Protein AF-A0A3N1AU55-F1 (afdb_monomer_lite)

pLDDT: mean 78.9, std 16.08, range [39.88, 98.12]

Structure (mmCIF, N/CA/C/O backbone):
data_AF-A0A3N1AU55-F1
#
_entry.id   AF-A0A3N1AU55-F1
#
loop_
_atom_site.group_PDB
_atom_site.id
_atom_site.type_symbol
_atom_site.label_atom_id
_atom_site.label_alt_id
_atom_site.label_comp_id
_atom_site.label_asym_id
_atom_site.label_entity_id
_atom_site.label_seq_id
_atom_site.pdbx_PDB_ins_code
_atom_site.Cartn_x
_atom_site.Cartn_y
_atom_site.Cartn_z
_atom_site.occupancy
_atom_site.B_iso_or_equiv
_atom_site.auth_seq_id
_atom_site.auth_comp_id
_atom_site.auth_asym_id
_atom_site.auth_atom_id
_atom_site.pdbx_PDB_model_num
ATOM 1 N N . MET A 1 1 ? 4.065 12.663 9.021 1.00 81.75 1 MET A N 1
ATOM 2 C CA . MET A 1 1 ? 3.578 12.051 7.757 1.00 81.75 1 MET A CA 1
ATOM 3 C C . MET A 1 1 ? 2.453 11.091 8.089 1.00 81.75 1 MET A C 1
ATOM 5 O O . MET A 1 1 ? 2.624 10.333 9.044 1.00 81.75 1 MET A O 1
ATOM 9 N N . PRO A 1 2 ? 1.320 11.140 7.373 1.00 89.88 2 PRO A N 1
ATOM 10 C CA . PRO A 1 2 ? 0.191 10.286 7.688 1.00 89.88 2 PRO A CA 1
ATOM 11 C C . PRO A 1 2 ? 0.482 8.822 7.345 1.00 89.88 2 PRO A C 1
ATOM 13 O O . PRO A 1 2 ? 1.196 8.513 6.390 1.00 89.88 2 PRO A O 1
ATOM 16 N N . THR A 1 3 ? -0.073 7.919 8.145 1.00 92.50 3 THR A N 1
ATOM 17 C CA . THR A 1 3 ? -0.055 6.476 7.888 1.00 92.50 3 THR A CA 1
ATOM 18 C C . THR A 1 3 ? -1.425 6.059 7.383 1.00 92.50 3 THR A C 1
ATOM 20 O O . THR A 1 3 ? -2.431 6.342 8.028 1.00 92.50 3 THR A O 1
ATOM 23 N N . LEU A 1 4 ? -1.459 5.388 6.240 1.00 94.69 4 LEU A N 1
ATOM 24 C CA . LEU A 1 4 ? -2.654 4.788 5.669 1.00 94.69 4 LEU A CA 1
ATOM 25 C C . LEU A 1 4 ? -2.677 3.301 6.015 1.00 94.69 4 LEU A C 1
ATOM 27 O O . LEU A 1 4 ? -1.661 2.628 5.886 1.00 94.69 4 LEU A O 1
ATOM 31 N N . THR A 1 5 ? -3.821 2.783 6.446 1.00 96.19 5 THR A N 1
ATOM 32 C CA . THR A 1 5 ? -4.041 1.356 6.697 1.00 96.19 5 THR A CA 1
ATOM 33 C C . THR A 1 5 ? -5.272 0.882 5.943 1.00 96.19 5 THR A C 1
ATOM 35 O O . THR A 1 5 ? -6.331 1.500 6.042 1.00 96.19 5 THR A O 1
ATOM 38 N N . ILE A 1 6 ? -5.129 -0.218 5.209 1.00 96.81 6 ILE A N 1
ATOM 39 C CA . ILE A 1 6 ? -6.195 -0.848 4.431 1.00 96.81 6 ILE A CA 1
ATOM 40 C C . ILE A 1 6 ? -6.801 -1.978 5.242 1.00 96.81 6 ILE A C 1
ATOM 42 O O . ILE A 1 6 ? -6.084 -2.839 5.758 1.00 96.81 6 ILE A O 1
ATOM 46 N N . TYR A 1 7 ? -8.126 -1.992 5.286 1.00 97.00 7 TYR A N 1
ATOM 47 C CA . TYR A 1 7 ? -8.929 -3.038 5.878 1.00 97.00 7 TYR A CA 1
ATOM 48 C C . TYR A 1 7 ? -9.804 -3.682 4.813 1.00 97.00 7 TYR A C 1
ATOM 50 O O . TYR A 1 7 ? -10.596 -3.007 4.151 1.00 97.00 7 TYR A O 1
ATOM 58 N N . HIS A 1 8 ? -9.700 -4.999 4.689 1.00 96.19 8 HIS A N 1
ATOM 59 C CA . HIS A 1 8 ? -10.612 -5.761 3.857 1.00 96.19 8 HIS A CA 1
ATOM 60 C C . HIS A 1 8 ? -11.863 -6.151 4.624 1.00 96.19 8 HIS A C 1
ATOM 62 O O . HIS A 1 8 ? -11.783 -6.658 5.743 1.00 96.19 8 HIS A O 1
ATOM 68 N N . ASN A 1 9 ? -13.013 -5.960 3.981 1.00 96.19 9 ASN A N 1
ATOM 69 C CA . ASN A 1 9 ? -14.271 -6.503 4.465 1.00 96.19 9 ASN A CA 1
ATOM 70 C C . ASN A 1 9 ? -14.323 -8.011 4.216 1.00 96.19 9 ASN A C 1
ATOM 72 O O . ASN A 1 9 ? -14.149 -8.470 3.076 1.00 96.19 9 ASN A O 1
ATOM 76 N N . CYS A 1 10 ? -14.535 -8.771 5.288 1.00 93.44 10 CYS A N 1
ATOM 77 C CA . CYS A 1 10 ? -14.632 -10.226 5.247 1.00 93.44 10 CYS A CA 1
ATOM 78 C C . CYS A 1 10 ? -16.073 -10.724 5.101 1.00 93.44 10 CYS A C 1
ATOM 80 O O . CYS A 1 10 ? -16.264 -11.813 4.562 1.00 93.44 10 CYS A O 1
ATOM 82 N N . ASP A 1 11 ? -17.060 -9.926 5.507 1.00 89.81 11 ASP A N 1
ATOM 83 C CA . ASP A 1 11 ? -18.463 -10.347 5.565 1.00 89.81 11 ASP A CA 1
ATOM 84 C C . ASP A 1 11 ? -19.190 -10.141 4.238 1.00 89.81 11 ASP A C 1
ATOM 86 O O . ASP A 1 11 ? -19.976 -10.987 3.812 1.00 89.81 11 ASP A O 1
ATOM 90 N N . ALA A 1 12 ? -18.928 -9.021 3.560 1.00 83.31 12 ALA A N 1
ATOM 91 C CA . ALA A 1 12 ? -19.669 -8.643 2.363 1.00 83.31 12 ALA A CA 1
ATOM 92 C C . ALA A 1 12 ? -18.746 -8.016 1.312 1.00 83.31 12 ALA A C 1
ATOM 94 O O . ALA A 1 12 ? -18.544 -6.804 1.259 1.00 83.31 12 ALA A O 1
ATOM 95 N N . ARG A 1 13 ? -18.178 -8.864 0.447 1.00 81.69 13 ARG A N 1
ATOM 96 C CA . ARG A 1 13 ? -17.358 -8.405 -0.683 1.00 81.69 13 ARG A CA 1
ATOM 97 C C . ARG A 1 13 ? -18.232 -7.666 -1.696 1.00 81.69 13 ARG A C 1
ATOM 99 O O . ARG A 1 13 ? -19.290 -8.170 -2.065 1.00 81.69 13 ARG A O 1
ATOM 106 N N . PHE A 1 14 ? -17.754 -6.516 -2.172 1.00 86.19 14 PHE A N 1
ATOM 107 C CA . PHE A 1 14 ? -18.415 -5.685 -3.189 1.00 86.19 14 PHE A CA 1
ATOM 108 C C . PHE A 1 14 ? -19.750 -5.059 -2.759 1.00 86.19 14 PHE A C 1
ATOM 110 O O . PHE A 1 14 ? -20.475 -4.525 -3.597 1.00 86.19 14 PHE A O 1
ATOM 117 N N . MET A 1 15 ? -20.069 -5.093 -1.465 1.00 93.00 15 MET A N 1
ATOM 118 C CA . MET A 1 15 ? -21.247 -4.441 -0.896 1.00 93.00 15 MET A CA 1
ATOM 119 C C . MET A 1 15 ? -20.799 -3.298 0.014 1.00 93.00 15 MET A C 1
ATOM 121 O O . MET A 1 15 ? -19.761 -3.428 0.662 1.00 93.00 15 MET A O 1
ATOM 125 N N . PRO A 1 16 ? -21.555 -2.189 0.099 1.00 95.81 16 PRO A N 1
ATOM 126 C CA . PRO A 1 16 ? -21.225 -1.087 0.996 1.00 95.81 16 PRO A CA 1
ATOM 127 C C . PRO A 1 16 ? -20.954 -1.554 2.428 1.00 95.81 16 PRO A C 1
ATOM 129 O O . PRO A 1 16 ? -21.673 -2.400 2.967 1.00 95.81 16 PRO A O 1
ATOM 132 N N . TYR A 1 17 ? -19.935 -0.970 3.061 1.00 96.69 17 TYR A N 1
ATOM 133 C CA . TYR A 1 17 ? -19.617 -1.254 4.457 1.00 96.69 17 TYR A CA 1
ATOM 134 C C . TYR A 1 17 ? -20.782 -0.848 5.368 1.00 96.69 17 TYR A C 1
ATOM 136 O O . TYR A 1 17 ? -21.278 0.286 5.297 1.00 96.69 17 TYR A O 1
ATOM 144 N N . GLN A 1 18 ? -21.159 -1.749 6.273 1.00 96.19 18 GLN A N 1
ATOM 145 C CA . GLN A 1 18 ? -22.086 -1.479 7.366 1.00 96.19 18 GLN A CA 1
ATOM 146 C C . GLN A 1 18 ? -21.370 -1.676 8.697 1.00 96.19 18 GLN A C 1
ATOM 148 O O . GLN A 1 18 ? -20.463 -2.500 8.812 1.00 96.19 18 GLN A O 1
ATOM 153 N N . ASP A 1 19 ? -21.773 -0.896 9.696 1.00 94.19 19 ASP A N 1
ATOM 154 C CA . ASP A 1 19 ? -21.196 -1.025 11.027 1.00 94.19 19 ASP A CA 1
ATOM 155 C C . ASP A 1 19 ? -21.450 -2.423 11.603 1.00 94.19 19 ASP A C 1
ATOM 157 O O . ASP A 1 19 ? -22.519 -3.004 11.405 1.00 94.19 19 ASP A O 1
ATOM 161 N N . GLY A 1 20 ? -20.441 -2.971 12.276 1.00 92.44 20 GLY A N 1
ATOM 162 C CA . GLY A 1 20 ? -20.427 -4.358 12.739 1.00 92.44 20 GLY A CA 1
ATOM 163 C C . GLY A 1 20 ? -19.877 -5.377 11.734 1.00 92.44 20 GLY A C 1
ATOM 164 O O . GLY A 1 20 ? -19.627 -6.507 12.148 1.00 92.44 20 GLY A O 1
ATOM 165 N N . HIS A 1 21 ? -19.633 -5.009 10.466 1.00 95.38 21 HIS A N 1
ATOM 166 C CA . HIS A 1 21 ? -18.914 -5.896 9.543 1.00 95.38 21 HIS A CA 1
ATOM 167 C C . HIS A 1 21 ? -17.486 -6.162 10.042 1.00 95.38 21 HIS A C 1
ATOM 169 O O . HIS A 1 21 ? -16.782 -5.252 10.489 1.00 95.38 21 HIS A O 1
ATOM 175 N N . GLN A 1 22 ? -17.033 -7.405 9.905 1.00 94.06 22 GLN A N 1
ATOM 176 C CA . GLN A 1 22 ? -15.683 -7.817 10.243 1.00 94.06 22 GLN A CA 1
ATOM 177 C C . GLN A 1 22 ? -14.681 -7.261 9.227 1.00 94.06 22 GLN A C 1
ATOM 179 O O . GLN A 1 22 ? -14.714 -7.568 8.029 1.00 94.06 22 GLN A O 1
ATOM 184 N N . LEU A 1 23 ? -13.759 -6.449 9.740 1.00 95.38 23 LEU A N 1
ATOM 185 C CA . LEU A 1 23 ? -12.667 -5.854 8.984 1.00 95.38 23 LEU A CA 1
ATOM 186 C C . LEU A 1 23 ? -11.332 -6.479 9.387 1.00 95.38 23 LEU A C 1
ATOM 188 O O . LEU A 1 23 ? -11.024 -6.569 10.576 1.00 95.38 23 LEU A O 1
ATOM 192 N N . VAL A 1 24 ? -10.507 -6.842 8.405 1.00 93.94 24 VAL A N 1
ATOM 193 C CA . VAL A 1 24 ? -9.136 -7.324 8.633 1.00 93.94 24 VAL A CA 1
ATOM 194 C C . VAL A 1 24 ? -8.139 -6.325 8.068 1.00 93.94 24 VAL A C 1
ATOM 196 O O . VAL A 1 24 ? -8.176 -6.028 6.876 1.00 93.94 24 VAL A O 1
ATOM 199 N N . ALA A 1 25 ? -7.244 -5.816 8.912 1.00 95.00 25 ALA A N 1
ATOM 200 C CA . ALA A 1 25 ? -6.157 -4.944 8.487 1.00 95.00 25 ALA A CA 1
ATOM 201 C C . ALA A 1 25 ? -5.139 -5.751 7.666 1.00 95.00 25 ALA A C 1
ATOM 203 O O . ALA A 1 25 ? -4.579 -6.725 8.169 1.00 95.00 25 ALA A O 1
ATOM 204 N N . VAL A 1 26 ? -4.884 -5.350 6.419 1.00 92.88 26 VAL A N 1
ATOM 205 C CA . VAL A 1 26 ? -4.038 -6.125 5.491 1.00 92.88 26 VAL A CA 1
ATOM 206 C C . VAL A 1 26 ? -2.718 -5.453 5.141 1.00 92.88 26 VAL A C 1
ATOM 208 O O . VAL A 1 26 ? -1.718 -6.136 4.943 1.00 92.88 26 VAL A O 1
ATOM 211 N N . MET A 1 27 ? -2.671 -4.122 5.116 1.00 91.06 27 MET A N 1
ATOM 212 C CA . MET A 1 27 ? -1.445 -3.381 4.828 1.00 91.06 27 MET A CA 1
ATOM 213 C C . MET A 1 27 ? -1.495 -2.005 5.478 1.00 91.06 27 MET A C 1
ATOM 215 O O . MET A 1 27 ? -2.541 -1.358 5.482 1.00 91.06 27 MET A O 1
ATOM 219 N N . SER A 1 28 ? -0.352 -1.546 5.985 1.00 92.31 28 SER A N 1
ATOM 220 C CA . SER A 1 28 ? -0.145 -0.146 6.355 1.00 92.31 28 SER A CA 1
ATOM 221 C C . SER A 1 28 ? 0.989 0.459 5.532 1.00 92.31 28 SER A C 1
ATOM 223 O O . SER A 1 28 ? 1.969 -0.214 5.221 1.00 92.31 28 SER A O 1
ATOM 225 N N . HIS A 1 29 ? 0.886 1.733 5.182 1.00 89.69 29 HIS A N 1
ATOM 226 C CA . HIS A 1 29 ? 1.904 2.430 4.410 1.00 89.69 29 HIS A CA 1
ATOM 227 C C . HIS A 1 29 ? 2.020 3.881 4.876 1.00 89.69 29 HIS A C 1
ATOM 229 O O . HIS A 1 29 ? 1.016 4.540 5.155 1.00 89.69 29 HIS A O 1
ATOM 235 N N . ARG A 1 30 ? 3.250 4.391 4.986 1.00 90.19 30 ARG A N 1
ATOM 236 C CA . ARG A 1 30 ? 3.478 5.812 5.271 1.00 90.19 30 ARG A CA 1
ATOM 237 C C . ARG A 1 30 ? 3.400 6.583 3.969 1.00 90.19 30 ARG A C 1
ATOM 239 O O . ARG A 1 30 ? 4.190 6.339 3.070 1.00 90.19 30 ARG A O 1
ATOM 246 N N . LEU A 1 31 ? 2.472 7.526 3.889 1.00 88.19 31 LEU A N 1
ATOM 247 C CA . LEU A 1 31 ? 2.305 8.325 2.684 1.00 88.19 31 LEU A CA 1
ATOM 248 C C . LEU A 1 31 ? 3.393 9.390 2.598 1.00 88.19 31 LEU A C 1
ATOM 250 O O . LEU A 1 31 ? 3.701 10.053 3.595 1.00 88.19 31 LEU A O 1
ATOM 254 N N . ALA A 1 32 ? 3.923 9.590 1.390 1.00 83.94 32 ALA A N 1
ATOM 255 C CA . ALA A 1 32 ? 4.777 10.725 1.078 1.00 83.94 32 ALA A CA 1
ATOM 256 C C . ALA A 1 32 ? 4.031 12.047 1.332 1.00 83.94 32 ALA A C 1
ATOM 258 O O . ALA A 1 32 ? 2.809 12.138 1.193 1.00 83.94 32 ALA A O 1
ATOM 259 N N . ALA A 1 33 ? 4.766 13.105 1.687 1.00 77.50 33 ALA A N 1
ATOM 260 C CA . ALA A 1 33 ? 4.165 14.411 1.972 1.00 77.50 33 ALA A CA 1
ATOM 261 C C . ALA A 1 33 ? 3.411 14.994 0.758 1.00 77.50 33 ALA A C 1
ATOM 263 O O . ALA A 1 33 ? 2.459 15.748 0.932 1.00 77.50 33 ALA A O 1
ATOM 264 N N . SER A 1 34 ? 3.811 14.624 -0.462 1.00 75.62 34 SER A N 1
ATOM 265 C CA . SER A 1 34 ? 3.172 15.026 -1.722 1.00 75.62 34 SER A CA 1
ATOM 266 C C . SER A 1 34 ? 1.797 14.401 -1.945 1.00 75.62 34 SER A C 1
ATOM 268 O O . SER A 1 34 ? 0.941 15.045 -2.549 1.00 75.62 34 SER A O 1
ATOM 270 N N . VAL A 1 35 ? 1.575 13.193 -1.423 1.00 71.50 35 VAL A N 1
ATOM 271 C CA . VAL A 1 35 ? 0.342 12.412 -1.613 1.00 71.50 35 VAL A CA 1
ATOM 272 C C . VAL A 1 35 ? -0.796 12.914 -0.708 1.00 71.50 35 VAL A C 1
ATOM 274 O O . VAL A 1 35 ? -1.969 12.676 -0.978 1.00 71.50 35 VAL A O 1
ATOM 277 N N . SER A 1 36 ? -0.483 13.671 0.349 1.00 63.97 36 SER A N 1
ATOM 278 C CA . SER A 1 36 ? -1.450 14.085 1.372 1.00 63.97 36 SER A CA 1
ATOM 279 C C . SER A 1 36 ? -1.812 15.571 1.280 1.00 63.97 36 SER A C 1
ATOM 281 O O . SER A 1 36 ? -1.215 16.399 1.969 1.00 63.97 36 SER A O 1
ATOM 283 N N . ARG A 1 37 ? -2.846 15.913 0.499 1.00 71.50 37 ARG A N 1
ATOM 284 C CA . ARG A 1 37 ? -3.555 17.204 0.651 1.00 71.50 37 ARG A CA 1
ATOM 285 C C . ARG A 1 37 ? -4.814 17.098 1.519 1.00 71.50 37 ARG A C 1
ATOM 287 O O . ARG A 1 37 ? -5.143 18.069 2.190 1.00 71.50 37 ARG A O 1
ATOM 294 N N . ASP A 1 38 ? -5.450 15.927 1.568 1.00 89.12 38 ASP A N 1
ATOM 295 C CA . ASP A 1 38 ? -6.538 15.571 2.486 1.00 89.12 38 ASP A CA 1
ATOM 296 C C . ASP A 1 38 ? -6.715 14.035 2.559 1.00 89.12 38 ASP A C 1
ATOM 298 O O . ASP A 1 38 ? -6.020 13.277 1.875 1.00 89.12 38 ASP A O 1
ATOM 302 N N . ALA A 1 39 ? -7.633 13.564 3.411 1.00 93.12 39 ALA A N 1
ATOM 303 C CA . ALA A 1 39 ? -7.885 12.136 3.604 1.00 93.12 39 ALA A CA 1
ATOM 304 C C . ALA A 1 39 ? -8.489 11.441 2.368 1.00 93.12 39 ALA A C 1
ATOM 306 O O . ALA A 1 39 ? -8.277 10.245 2.174 1.00 93.12 39 ALA A O 1
ATOM 307 N N . GLN A 1 4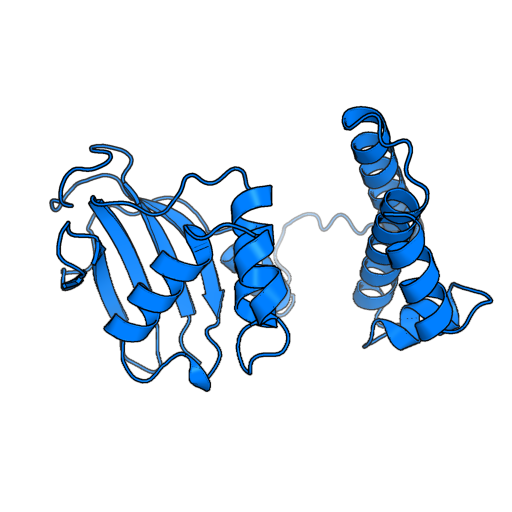0 ? -9.234 12.165 1.532 1.00 93.62 40 GLN A N 1
ATOM 308 C CA . GLN A 1 40 ? -9.880 11.581 0.362 1.00 93.62 40 GLN A CA 1
ATOM 309 C C . GLN A 1 40 ? -8.861 11.324 -0.749 1.00 93.62 40 GLN A C 1
ATOM 311 O O . GLN A 1 40 ? -8.825 10.220 -1.282 1.00 93.62 40 GLN A O 1
ATOM 316 N N . GLY A 1 41 ? -7.950 12.269 -0.998 1.00 93.62 41 GLY A N 1
ATOM 317 C CA . GLY A 1 41 ? -6.847 12.082 -1.943 1.00 93.62 41 GLY A CA 1
ATOM 318 C C . GLY A 1 41 ? -5.914 10.932 -1.551 1.00 93.62 41 GLY A C 1
ATOM 319 O O . GLY A 1 41 ? -5.473 10.172 -2.410 1.00 93.62 41 GLY A O 1
ATOM 320 N N . ALA A 1 42 ? -5.669 10.739 -0.252 1.00 94.31 42 ALA A N 1
ATOM 321 C CA . ALA A 1 42 ? -4.920 9.586 0.250 1.00 94.31 42 ALA A CA 1
ATOM 322 C C . ALA A 1 42 ? -5.638 8.248 -0.018 1.00 94.31 42 ALA A C 1
ATOM 324 O O . ALA A 1 42 ? -4.996 7.257 -0.371 1.00 94.31 42 ALA A O 1
ATOM 325 N N . ALA A 1 43 ? -6.963 8.214 0.135 1.00 96.06 43 ALA A N 1
ATOM 326 C CA . ALA A 1 43 ? -7.762 7.031 -0.160 1.00 96.06 43 ALA A CA 1
ATOM 327 C C . ALA A 1 43 ? -7.829 6.750 -1.673 1.00 96.06 43 ALA A C 1
ATOM 329 O O . ALA A 1 43 ? -7.645 5.605 -2.086 1.00 96.06 43 ALA A O 1
ATOM 330 N N . ASP A 1 44 ? -7.991 7.786 -2.502 1.00 95.69 44 ASP A N 1
ATOM 331 C CA . ASP A 1 44 ? -7.949 7.683 -3.966 1.00 95.69 44 ASP A CA 1
ATOM 332 C C . ASP A 1 44 ? -6.599 7.153 -4.454 1.00 95.69 44 ASP A C 1
ATOM 334 O O . ASP A 1 44 ? -6.566 6.222 -5.264 1.00 95.69 44 ASP A O 1
ATOM 338 N N . TRP A 1 45 ? -5.495 7.679 -3.908 1.00 95.06 45 TRP A N 1
ATOM 339 C CA . TRP A 1 45 ? -4.148 7.180 -4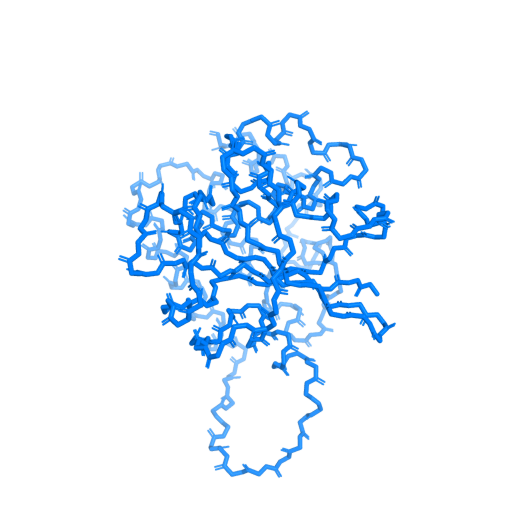.179 1.00 95.06 45 TRP A CA 1
ATOM 340 C C . TRP A 1 45 ? -4.032 5.685 -3.877 1.00 95.06 45 TRP A C 1
ATOM 342 O O . TRP A 1 45 ? -3.541 4.935 -4.720 1.00 95.06 45 TRP A O 1
ATOM 352 N N . ALA A 1 46 ? -4.516 5.235 -2.714 1.00 96.12 46 ALA A N 1
ATOM 353 C CA . ALA A 1 46 ? -4.467 3.824 -2.345 1.00 96.12 46 ALA A CA 1
ATOM 354 C C . ALA A 1 46 ? -5.300 2.969 -3.309 1.00 96.12 46 ALA A C 1
ATOM 356 O O . ALA A 1 46 ? -4.804 1.972 -3.825 1.00 96.12 46 ALA A O 1
ATOM 357 N N . PHE A 1 47 ? -6.537 3.372 -3.609 1.00 96.69 47 PHE A N 1
ATOM 358 C CA . PHE A 1 47 ? -7.383 2.631 -4.547 1.00 96.69 47 PHE A CA 1
ATOM 359 C C . PHE A 1 47 ? -6.738 2.503 -5.923 1.00 96.69 47 PHE A C 1
ATOM 361 O O . PHE A 1 47 ? -6.759 1.419 -6.491 1.00 96.69 47 PHE A O 1
ATOM 368 N N . HIS A 1 48 ? -6.131 3.572 -6.444 1.00 95.62 48 HIS A N 1
ATOM 369 C CA . HIS A 1 48 ? -5.454 3.519 -7.740 1.00 95.62 48 HIS A CA 1
ATOM 370 C C . HIS A 1 48 ? -4.227 2.611 -7.667 1.00 95.62 48 HIS A C 1
ATOM 372 O O . HIS A 1 48 ? -4.132 1.661 -8.435 1.00 95.62 48 HIS A O 1
ATOM 378 N N . THR A 1 49 ? -3.345 2.845 -6.694 1.00 95.94 49 THR A N 1
ATOM 379 C CA . THR A 1 49 ? -2.083 2.110 -6.521 1.00 95.94 49 THR A CA 1
ATOM 380 C C . THR A 1 49 ? -2.298 0.604 -6.372 1.00 95.94 49 THR A C 1
ATOM 382 O O . THR A 1 49 ? -1.586 -0.184 -6.982 1.00 95.94 49 THR A O 1
ATOM 385 N N . PHE A 1 50 ? -3.293 0.180 -5.591 1.00 96.38 50 PHE A N 1
ATOM 386 C CA . PHE A 1 50 ? -3.509 -1.243 -5.311 1.00 96.38 50 PHE A CA 1
ATOM 387 C C . PHE A 1 50 ? -4.419 -1.951 -6.324 1.00 96.38 50 PHE A C 1
ATOM 389 O O . PHE A 1 50 ? -4.547 -3.176 -6.263 1.00 96.38 50 PHE A O 1
ATOM 396 N N . ASN A 1 51 ? -5.013 -1.221 -7.275 1.00 96.38 51 ASN A N 1
ATOM 397 C CA . ASN A 1 51 ? -5.901 -1.797 -8.291 1.00 96.38 51 ASN A CA 1
ATOM 398 C C . ASN A 1 51 ? -5.371 -1.711 -9.724 1.00 96.38 51 ASN A C 1
ATOM 400 O O . ASN A 1 51 ? -5.853 -2.471 -10.560 1.00 96.38 51 ASN A O 1
ATOM 404 N N . ILE A 1 52 ? -4.436 -0.809 -10.014 1.00 95.81 52 ILE A N 1
ATOM 405 C CA . ILE A 1 52 ? -3.824 -0.673 -11.338 1.00 95.81 52 ILE A CA 1
ATOM 406 C C . ILE A 1 52 ? -2.826 -1.815 -11.615 1.00 95.81 52 ILE A C 1
ATOM 408 O O . ILE A 1 52 ? -2.291 -2.427 -10.684 1.00 95.81 52 ILE A O 1
ATOM 412 N N . ASP A 1 53 ? -2.581 -2.099 -12.894 1.00 94.06 53 ASP A N 1
ATOM 413 C CA . ASP A 1 53 ? -1.562 -3.060 -13.326 1.00 94.06 53 ASP A CA 1
ATOM 414 C C . ASP A 1 53 ? -0.148 -2.555 -13.001 1.00 94.06 53 ASP A C 1
ATOM 416 O O . ASP A 1 53 ? 0.135 -1.357 -13.112 1.00 94.06 53 ASP A O 1
ATOM 420 N N . LEU A 1 54 ? 0.753 -3.475 -12.637 1.00 90.19 54 LEU A N 1
ATOM 421 C CA . LEU A 1 54 ? 2.133 -3.127 -12.282 1.00 90.19 54 LEU A CA 1
ATOM 422 C C . LEU A 1 54 ? 2.880 -2.476 -13.452 1.00 90.19 54 LEU A C 1
ATOM 424 O O . LEU A 1 54 ? 3.553 -1.481 -13.217 1.00 90.19 54 LEU A O 1
ATOM 428 N N . ASP A 1 55 ? 2.671 -2.927 -14.691 1.00 92.19 55 ASP A N 1
ATOM 429 C CA . ASP A 1 55 ? 3.292 -2.342 -15.893 1.00 92.19 55 ASP A CA 1
ATOM 430 C C . ASP A 1 55 ? 2.951 -0.848 -16.058 1.00 92.19 55 ASP A C 1
ATOM 432 O O . ASP A 1 55 ? 3.775 -0.032 -16.472 1.00 92.19 55 ASP A O 1
ATOM 436 N N . GLN A 1 56 ? 1.722 -0.455 -15.701 1.00 91.81 56 GLN A N 1
ATOM 437 C CA . GLN A 1 56 ? 1.296 0.946 -15.777 1.00 91.81 56 GLN A CA 1
ATOM 438 C C . GLN A 1 56 ? 1.925 1.795 -14.662 1.00 91.81 56 GLN A C 1
ATOM 440 O O . GLN A 1 56 ? 2.249 2.968 -14.881 1.00 91.81 56 GLN A O 1
ATOM 445 N N . LEU A 1 57 ? 2.112 1.217 -13.469 1.00 91.12 57 LEU A N 1
ATOM 446 C CA . LEU A 1 57 ? 2.856 1.871 -12.388 1.00 91.12 57 LEU A CA 1
ATOM 447 C C . LEU A 1 57 ? 4.341 1.970 -12.713 1.00 91.12 57 LEU A C 1
ATOM 449 O O . LEU A 1 57 ? 4.940 3.005 -12.430 1.00 91.12 57 LEU A O 1
ATOM 453 N N . GLU A 1 58 ? 4.911 0.938 -13.332 1.00 90.12 58 GLU A N 1
ATOM 454 C CA . GLU A 1 58 ? 6.306 0.897 -13.752 1.00 90.12 58 GLU A CA 1
ATOM 455 C C . GLU A 1 58 ? 6.621 2.041 -14.717 1.00 90.12 58 GLU A C 1
ATOM 457 O O . GLU A 1 58 ? 7.536 2.827 -14.473 1.00 90.12 58 GLU A O 1
ATOM 462 N N . ALA A 1 59 ? 5.772 2.232 -15.731 1.00 91.94 59 ALA A N 1
ATOM 463 C CA . ALA A 1 59 ? 5.877 3.352 -16.666 1.00 91.94 59 ALA A CA 1
ATOM 464 C C . ALA A 1 59 ? 5.785 4.738 -15.991 1.00 91.94 59 ALA A C 1
ATOM 466 O O . ALA A 1 59 ? 6.150 5.749 -16.590 1.00 91.94 59 ALA A O 1
ATOM 467 N N . SER A 1 60 ? 5.289 4.798 -14.752 1.00 90.50 60 SER A N 1
ATOM 468 C CA . SER A 1 60 ? 5.120 6.028 -13.974 1.00 90.50 60 SER A CA 1
ATOM 469 C C . SER A 1 60 ? 6.139 6.176 -12.835 1.00 90.50 60 SER A C 1
ATOM 471 O O . SER A 1 60 ? 6.016 7.128 -12.056 1.00 90.50 60 SER A O 1
ATOM 473 N N . ARG A 1 61 ? 7.137 5.284 -12.714 1.00 91.38 61 ARG A N 1
ATOM 474 C CA . ARG A 1 61 ? 8.104 5.260 -11.594 1.00 91.38 61 ARG A CA 1
ATOM 475 C C . ARG A 1 61 ? 8.888 6.555 -11.432 1.00 91.38 61 ARG A C 1
ATOM 477 O O . ARG A 1 61 ? 9.021 7.033 -10.308 1.00 91.38 61 ARG A O 1
ATOM 484 N N . ASP A 1 62 ? 9.277 7.178 -12.542 1.00 90.88 62 ASP A N 1
ATOM 485 C CA . ASP A 1 62 ? 10.048 8.431 -12.560 1.00 90.88 62 ASP A CA 1
ATOM 486 C C . ASP A 1 62 ? 9.257 9.659 -12.080 1.00 90.88 62 ASP A C 1
ATOM 488 O O . ASP A 1 62 ? 9.797 10.761 -11.932 1.00 90.88 62 ASP A O 1
ATOM 492 N N . THR A 1 63 ? 7.951 9.513 -11.843 1.00 88.88 63 THR A N 1
ATOM 493 C CA . THR A 1 63 ? 7.159 10.583 -11.240 1.00 88.88 63 THR A CA 1
ATOM 494 C C . THR A 1 63 ? 7.499 10.741 -9.758 1.00 88.88 63 THR A C 1
ATOM 496 O O . THR A 1 63 ? 7.961 9.820 -9.092 1.00 88.88 63 THR A O 1
ATOM 499 N N . ARG A 1 64 ? 7.216 11.925 -9.202 1.00 85.62 64 ARG A N 1
ATOM 500 C CA . ARG A 1 64 ? 7.563 12.290 -7.816 1.00 85.62 64 ARG A CA 1
ATOM 501 C C . ARG A 1 64 ? 7.164 11.249 -6.757 1.00 85.62 64 ARG A C 1
ATOM 503 O O . ARG A 1 64 ? 7.874 11.118 -5.766 1.00 85.62 64 ARG A O 1
ATOM 510 N N . ASP A 1 65 ? 6.037 10.566 -6.950 1.00 85.19 65 ASP A N 1
ATOM 511 C CA . ASP A 1 65 ? 5.502 9.556 -6.025 1.00 85.19 65 ASP A CA 1
ATOM 512 C C . ASP A 1 65 ? 5.407 8.156 -6.671 1.00 85.19 65 ASP A C 1
ATOM 514 O O . ASP A 1 65 ? 4.896 7.222 -6.050 1.00 85.19 65 ASP A O 1
ATOM 518 N N . GLY A 1 66 ? 5.892 8.012 -7.910 1.00 89.06 66 GLY A N 1
ATOM 519 C CA . GLY A 1 66 ? 5.741 6.817 -8.739 1.00 89.06 66 GLY A CA 1
ATOM 520 C C . GLY A 1 66 ? 6.444 5.606 -8.154 1.00 89.06 66 GLY A C 1
ATOM 521 O O . GLY A 1 66 ? 5.813 4.576 -7.940 1.00 89.06 66 GLY A O 1
ATOM 522 N N . GLU A 1 67 ? 7.719 5.762 -7.800 1.00 88.38 67 GLU A N 1
ATOM 523 C CA . GLU A 1 67 ? 8.508 4.702 -7.162 1.00 88.38 67 GLU A CA 1
ATOM 524 C C . GLU A 1 67 ? 7.856 4.199 -5.865 1.00 88.38 67 GLU A C 1
ATOM 526 O O . GLU A 1 67 ? 7.752 2.998 -5.622 1.00 88.38 67 GLU A O 1
ATOM 531 N N . THR A 1 68 ? 7.345 5.115 -5.035 1.00 88.56 68 THR A N 1
ATOM 532 C CA . THR A 1 68 ? 6.684 4.746 -3.773 1.00 88.56 68 THR A CA 1
ATOM 533 C C . THR A 1 68 ? 5.391 3.969 -4.024 1.00 88.56 68 THR A C 1
ATOM 535 O O . THR A 1 68 ? 5.133 2.974 -3.345 1.00 88.56 68 THR A O 1
ATOM 538 N N . ALA A 1 69 ? 4.587 4.394 -5.005 1.00 92.06 69 ALA A N 1
ATOM 539 C CA . ALA A 1 69 ? 3.372 3.687 -5.398 1.00 92.06 69 ALA A CA 1
ATOM 540 C C . ALA A 1 69 ? 3.686 2.297 -5.972 1.00 92.06 69 ALA A C 1
ATOM 542 O O . ALA A 1 69 ? 3.070 1.317 -5.557 1.00 92.06 69 ALA A O 1
ATOM 543 N N . PHE A 1 70 ? 4.684 2.199 -6.853 1.00 91.19 70 PHE A N 1
ATOM 544 C CA . PHE A 1 70 ? 5.123 0.940 -7.449 1.00 91.19 70 PHE A CA 1
ATOM 545 C C . PHE A 1 70 ? 5.557 -0.068 -6.378 1.00 91.19 70 PHE A C 1
ATOM 547 O O . PHE A 1 70 ? 4.997 -1.159 -6.297 1.00 91.19 70 PHE A O 1
ATOM 554 N N . LEU A 1 71 ? 6.463 0.320 -5.475 1.00 89.56 71 LEU A N 1
ATOM 555 C CA . LEU A 1 71 ? 6.926 -0.560 -4.398 1.00 89.56 71 LEU A CA 1
ATOM 556 C C . LEU A 1 71 ? 5.789 -0.971 -3.451 1.00 89.56 71 LEU A C 1
ATOM 558 O O . LEU A 1 71 ? 5.712 -2.133 -3.044 1.00 89.56 71 LEU A O 1
ATOM 562 N N . ALA A 1 72 ? 4.881 -0.048 -3.117 1.00 90.06 72 ALA A N 1
ATOM 563 C CA . ALA A 1 72 ? 3.714 -0.372 -2.302 1.00 90.06 72 ALA A CA 1
ATOM 564 C C . ALA A 1 72 ? 2.819 -1.414 -2.994 1.00 90.06 72 ALA A C 1
ATOM 566 O O . ALA A 1 72 ? 2.416 -2.388 -2.354 1.00 90.06 72 ALA A O 1
ATOM 567 N N . ALA A 1 73 ? 2.541 -1.242 -4.289 1.00 92.69 73 ALA A N 1
ATOM 568 C CA . ALA A 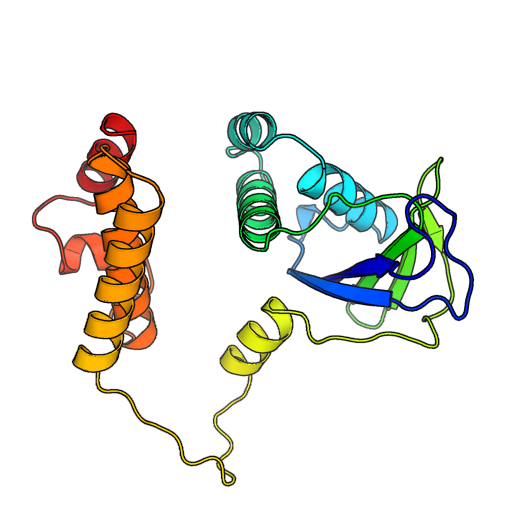1 73 ? 1.755 -2.185 -5.078 1.00 92.69 73 ALA A CA 1
ATOM 569 C C . ALA A 1 73 ? 2.439 -3.557 -5.182 1.00 92.69 73 ALA A C 1
ATOM 571 O O . ALA A 1 73 ? 1.780 -4.573 -4.961 1.00 92.69 73 ALA A O 1
ATOM 572 N N . CYS A 1 74 ? 3.754 -3.600 -5.420 1.00 88.44 74 CYS A N 1
ATOM 573 C CA . CYS A 1 74 ? 4.532 -4.841 -5.442 1.00 88.44 74 CYS A CA 1
ATOM 574 C C . CYS A 1 74 ? 4.390 -5.616 -4.130 1.00 88.44 74 CYS A C 1
ATOM 576 O O . CYS A 1 74 ? 4.013 -6.786 -4.153 1.00 88.44 74 CYS A O 1
ATOM 578 N N . VAL A 1 75 ? 4.593 -4.963 -2.978 1.00 87.62 75 VAL A N 1
ATOM 579 C CA . VAL A 1 75 ? 4.406 -5.608 -1.666 1.00 87.62 75 VAL A CA 1
ATOM 580 C C . VAL A 1 75 ? 2.971 -6.106 -1.503 1.00 87.62 75 VAL A C 1
ATOM 582 O O . VAL A 1 75 ? 2.758 -7.244 -1.097 1.00 87.62 75 VAL A O 1
ATOM 585 N N . TYR A 1 76 ? 1.977 -5.293 -1.860 1.00 89.38 76 TYR A N 1
ATOM 586 C CA . TYR A 1 76 ? 0.570 -5.680 -1.764 1.00 89.38 76 TYR A CA 1
ATOM 587 C C . TYR A 1 76 ? 0.247 -6.944 -2.581 1.00 89.38 76 TYR A C 1
ATOM 589 O O . TYR A 1 76 ? -0.471 -7.826 -2.103 1.00 89.38 76 TYR A O 1
ATOM 597 N N . ARG A 1 77 ? 0.813 -7.068 -3.791 1.00 89.06 77 ARG A N 1
ATOM 598 C CA . ARG A 1 77 ? 0.644 -8.241 -4.664 1.00 89.06 77 ARG A CA 1
ATOM 599 C C . ARG A 1 77 ? 1.439 -9.455 -4.206 1.00 89.06 77 ARG A C 1
ATOM 601 O O . ARG A 1 77 ? 0.888 -10.551 -4.228 1.00 89.06 77 ARG A O 1
ATOM 608 N N . LEU A 1 78 ? 2.668 -9.268 -3.728 1.00 85.00 78 LEU A N 1
ATOM 609 C CA . LEU A 1 78 ? 3.476 -10.342 -3.140 1.00 85.00 78 LEU A CA 1
ATOM 610 C C . LEU A 1 78 ? 2.784 -10.981 -1.931 1.00 85.00 78 LEU A C 1
ATOM 612 O O . LEU A 1 78 ? 2.871 -12.188 -1.732 1.00 85.00 78 LEU A O 1
ATOM 616 N N . LEU A 1 79 ? 2.028 -10.195 -1.161 1.00 83.81 79 LEU A N 1
ATOM 617 C CA . LEU A 1 79 ? 1.208 -10.696 -0.056 1.00 83.81 79 LEU A CA 1
ATOM 618 C C . LEU A 1 79 ? -0.063 -11.441 -0.508 1.00 83.81 79 LEU A C 1
ATOM 620 O O . LEU A 1 79 ? -0.854 -11.863 0.336 1.00 83.81 79 LEU A O 1
ATOM 624 N N . GLY A 1 80 ? -0.295 -11.591 -1.817 1.00 84.81 80 GLY A N 1
ATOM 625 C CA . GLY A 1 80 ? -1.475 -12.259 -2.366 1.00 84.81 80 GLY A CA 1
ATOM 626 C C . GLY A 1 80 ? -2.787 -11.549 -2.023 1.00 84.81 80 GLY A C 1
ATOM 627 O O . GLY A 1 80 ? -3.847 -12.180 -2.004 1.00 84.81 80 GLY A O 1
ATOM 628 N N . LEU A 1 81 ? -2.733 -10.249 -1.707 1.00 90.31 81 LEU A N 1
ATOM 629 C CA . LEU A 1 81 ? -3.912 -9.485 -1.320 1.00 90.31 81 LEU A CA 1
ATOM 630 C C . LEU A 1 81 ? -4.803 -9.236 -2.540 1.00 90.31 81 LEU A C 1
ATOM 632 O O . LEU A 1 81 ? -4.344 -8.972 -3.657 1.00 90.31 81 LEU A O 1
ATOM 636 N N . ARG A 1 82 ? -6.117 -9.328 -2.321 1.00 93.94 82 ARG A N 1
ATOM 637 C CA . ARG A 1 82 ? -7.103 -9.010 -3.358 1.00 93.94 82 ARG A CA 1
ATOM 638 C C . ARG A 1 82 ? -7.143 -7.506 -3.602 1.00 93.94 82 ARG A C 1
ATOM 640 O O . ARG A 1 82 ? -6.860 -6.737 -2.698 1.00 93.94 82 ARG A O 1
ATOM 647 N N . SER A 1 83 ? -7.589 -7.094 -4.787 1.00 95.12 83 SER A N 1
ATOM 648 C CA . SER A 1 83 ? -7.801 -5.675 -5.088 1.00 95.12 83 SER A CA 1
ATOM 649 C C . SER A 1 83 ? -8.740 -5.010 -4.071 1.00 95.12 83 SER A C 1
ATOM 651 O O . SER A 1 83 ? -9.661 -5.641 -3.527 1.00 95.12 83 SER A O 1
ATOM 653 N N . LEU A 1 84 ? -8.509 -3.720 -3.848 1.00 95.75 84 LEU A N 1
ATOM 654 C CA . LEU A 1 84 ? -9.337 -2.879 -3.000 1.00 95.75 84 LEU A CA 1
ATOM 655 C C . LEU A 1 84 ? -10.680 -2.626 -3.695 1.00 95.75 84 LEU A C 1
ATOM 657 O O . LEU A 1 84 ? -10.741 -2.362 -4.894 1.00 95.75 84 LEU A O 1
ATOM 661 N N . SER A 1 85 ? -11.782 -2.762 -2.969 1.00 96.50 85 SER A N 1
ATOM 662 C CA . SER A 1 85 ? -13.117 -2.804 -3.571 1.00 96.50 85 SER A CA 1
ATOM 663 C C . SER A 1 85 ? -14.185 -2.192 -2.672 1.00 96.50 85 SER A C 1
ATOM 665 O O . SER A 1 85 ? -13.939 -1.904 -1.501 1.00 96.50 85 SER A O 1
ATOM 667 N N . VAL A 1 86 ? -15.393 -2.023 -3.218 1.00 96.88 86 VAL A N 1
ATOM 668 C CA . VAL A 1 86 ? -16.561 -1.562 -2.456 1.00 96.88 86 VAL A CA 1
ATOM 669 C C . VAL A 1 86 ? -16.747 -2.419 -1.201 1.00 96.88 86 VAL A C 1
ATOM 671 O O . VAL A 1 86 ? -16.736 -3.651 -1.271 1.00 96.88 86 VAL A O 1
ATOM 674 N N . GLY A 1 87 ? -16.919 -1.744 -0.065 1.00 96.19 87 GLY A N 1
ATOM 675 C CA . GLY A 1 87 ? -17.033 -2.363 1.255 1.00 96.19 87 GLY A CA 1
ATOM 676 C C . GLY A 1 87 ? -15.741 -2.382 2.062 1.00 96.19 87 GLY A C 1
ATOM 677 O O . GLY A 1 87 ? -15.813 -2.491 3.287 1.00 96.19 87 GLY A O 1
ATOM 678 N N . ASP A 1 88 ? -14.583 -2.238 1.412 1.00 97.81 88 ASP A N 1
ATOM 679 C CA . ASP A 1 88 ? -13.303 -2.091 2.101 1.00 97.81 88 ASP A CA 1
ATOM 680 C C . ASP A 1 88 ? -13.197 -0.731 2.788 1.00 97.81 88 ASP A C 1
ATOM 682 O O . ASP A 1 88 ? -13.859 0.242 2.415 1.00 97.81 88 ASP A O 1
ATOM 686 N N . VAL A 1 89 ? -12.358 -0.667 3.816 1.00 97.88 89 VAL A N 1
ATOM 687 C CA . VAL A 1 89 ? -12.209 0.516 4.660 1.00 97.88 89 VAL A CA 1
ATOM 688 C C . VAL A 1 89 ? -10.750 0.941 4.693 1.00 97.88 89 VAL A C 1
ATOM 690 O O . VAL A 1 89 ? -9.842 0.120 4.785 1.00 97.88 89 VAL A O 1
ATOM 693 N N . ILE A 1 90 ? -10.519 2.246 4.642 1.00 97.50 90 ILE A N 1
ATOM 694 C CA . ILE A 1 90 ? -9.209 2.857 4.810 1.00 97.50 90 ILE A CA 1
ATOM 695 C C . ILE A 1 90 ? -9.215 3.693 6.088 1.00 97.50 90 ILE A C 1
ATOM 697 O O . ILE A 1 90 ? -10.136 4.469 6.346 1.00 97.50 90 ILE A O 1
ATOM 701 N N . HIS A 1 91 ? -8.153 3.547 6.874 1.00 97.19 91 HIS A N 1
ATOM 702 C CA . HIS A 1 91 ? -7.859 4.386 8.026 1.00 97.19 91 HIS A CA 1
ATOM 703 C C . HIS A 1 91 ? -6.625 5.234 7.742 1.00 97.19 91 HIS A C 1
ATOM 705 O O . HIS A 1 91 ? -5.574 4.697 7.398 1.00 97.19 91 HIS A O 1
ATOM 711 N N . ILE A 1 92 ? -6.734 6.547 7.914 1.00 95.69 92 ILE A N 1
ATOM 712 C CA . ILE A 1 92 ? -5.625 7.486 7.743 1.00 95.69 92 ILE A CA 1
ATOM 713 C C . ILE A 1 92 ? -5.359 8.161 9.081 1.00 95.69 92 ILE A C 1
ATOM 715 O O . ILE A 1 92 ? -6.228 8.850 9.616 1.00 95.69 92 ILE A O 1
ATOM 719 N N . GLN A 1 93 ? -4.151 7.961 9.600 1.00 93.56 93 GLN A N 1
ATOM 720 C CA . GLN A 1 93 ? -3.686 8.502 10.873 1.00 93.56 93 GLN A CA 1
ATOM 721 C C . GLN A 1 93 ? -2.655 9.601 10.623 1.00 93.56 93 GLN A C 1
ATOM 723 O O . GLN A 1 93 ? -1.567 9.324 10.114 1.00 93.56 93 GLN A O 1
ATOM 728 N N . GLY A 1 94 ? -2.995 10.839 10.972 1.00 88.00 94 GLY A N 1
ATOM 729 C CA . GLY A 1 94 ? -2.129 12.016 10.913 1.00 88.00 94 GLY A CA 1
ATOM 730 C C . GLY A 1 94 ? -1.771 12.559 12.301 1.00 88.00 94 GLY A C 1
ATOM 731 O O . GLY A 1 94 ? -2.018 11.926 13.326 1.00 88.00 94 GLY A O 1
ATOM 732 N N . GLU A 1 95 ? -1.184 13.756 12.345 1.00 82.69 95 GLU A N 1
ATOM 733 C CA . GLU A 1 95 ? -0.866 14.452 13.599 1.00 82.69 95 GLU A CA 1
ATOM 734 C C . GLU A 1 95 ? -2.152 14.966 14.265 1.00 82.69 95 GLU A C 1
ATOM 736 O O . GLU A 1 95 ? -2.601 16.080 14.021 1.00 82.69 95 GLU A O 1
ATOM 741 N N . GLY A 1 96 ? -2.772 14.116 15.088 1.00 80.69 96 GLY A N 1
ATOM 742 C CA . GLY A 1 96 ? -3.986 14.441 15.847 1.00 80.69 96 GLY A CA 1
ATOM 743 C C . GLY A 1 96 ? -5.302 14.197 15.103 1.00 80.69 96 GLY A C 1
ATOM 744 O O . GLY A 1 96 ? -6.366 14.326 15.704 1.00 80.69 96 GLY A O 1
ATOM 745 N N . GLU A 1 97 ? -5.248 13.787 13.836 1.00 86.81 97 GLU A N 1
ATOM 746 C CA . GLU A 1 97 ? -6.430 13.464 13.037 1.00 86.81 97 GLU A CA 1
ATOM 747 C C . GLU A 1 97 ? -6.465 11.985 12.654 1.00 86.81 97 GLU A C 1
ATOM 749 O O . GLU A 1 97 ? -5.475 11.434 12.176 1.00 86.81 97 GLU A O 1
ATOM 754 N N . ASN A 1 98 ? -7.630 11.359 12.823 1.00 93.38 98 ASN A N 1
ATOM 755 C CA . ASN A 1 98 ? -7.899 10.000 12.365 1.00 93.38 98 ASN A CA 1
ATOM 756 C C . ASN A 1 98 ? -9.137 10.020 11.469 1.00 93.38 98 ASN A C 1
ATOM 758 O O . ASN A 1 98 ? -10.227 10.408 11.905 1.00 93.38 98 ASN A O 1
ATOM 762 N N . HIS A 1 99 ? -8.975 9.587 10.224 1.00 96.62 99 HIS A N 1
ATOM 763 C CA . HIS A 1 99 ? -10.052 9.534 9.241 1.00 96.62 99 HIS A CA 1
ATOM 764 C C . HIS A 1 99 ? -10.325 8.088 8.853 1.00 96.62 99 HIS A C 1
ATOM 766 O O . HIS A 1 99 ? -9.415 7.373 8.442 1.00 96.62 99 HIS A O 1
ATOM 772 N N . TRP A 1 100 ? -11.583 7.673 8.977 1.00 97.75 100 TRP A N 1
ATOM 773 C CA . TRP A 1 100 ? -12.061 6.370 8.527 1.00 97.75 100 TRP A CA 1
ATOM 774 C C . TRP A 1 100 ? -12.973 6.566 7.323 1.00 97.75 100 TRP A C 1
ATOM 776 O O . TRP A 1 100 ? -13.944 7.328 7.385 1.00 97.75 100 TRP A O 1
ATOM 786 N N . LEU A 1 101 ? -12.641 5.896 6.226 1.00 98.12 101 LEU A N 1
ATOM 787 C CA . LEU A 1 101 ? -13.307 6.034 4.938 1.00 98.12 101 LEU A CA 1
ATOM 788 C C . LEU A 1 101 ? -13.695 4.648 4.424 1.00 98.12 101 LEU A C 1
ATOM 790 O O . LEU A 1 101 ? -12.839 3.782 4.283 1.00 98.12 101 LEU A O 1
ATOM 794 N N . ALA A 1 102 ? -14.976 4.441 4.135 1.00 98.00 102 ALA A N 1
ATOM 795 C CA . ALA A 1 102 ? -15.461 3.255 3.440 1.00 98.00 102 ALA A CA 1
ATOM 796 C C . ALA A 1 102 ? -15.451 3.494 1.927 1.00 98.00 102 ALA A C 1
ATOM 798 O O . ALA A 1 102 ? -15.893 4.553 1.466 1.00 98.00 102 ALA A O 1
ATOM 799 N N . CYS A 1 103 ? -14.968 2.510 1.170 1.00 97.88 103 CYS A N 1
ATOM 800 C CA . CYS A 1 103 ? -15.039 2.495 -0.284 1.00 97.88 103 CYS A CA 1
ATOM 801 C C . CYS A 1 103 ? -16.485 2.223 -0.718 1.00 97.88 103 CYS A C 1
ATOM 803 O O . CYS A 1 103 ? -17.072 1.192 -0.374 1.00 97.88 103 CYS A O 1
ATOM 805 N N . GLU A 1 104 ? -17.050 3.155 -1.474 1.00 96.88 104 GLU A N 1
ATOM 806 C CA . GLU A 1 104 ? -18.395 3.120 -2.039 1.00 96.88 104 GLU A CA 1
ATOM 807 C C . GLU A 1 104 ? -18.316 3.117 -3.574 1.00 96.88 104 GLU A C 1
ATOM 809 O O . GLU A 1 104 ? -17.305 3.538 -4.141 1.00 96.88 104 GLU A O 1
ATOM 814 N N . PRO A 1 105 ? -19.386 2.721 -4.287 1.00 93.88 105 PRO A N 1
ATOM 815 C CA . PRO A 1 105 ? -19.380 2.700 -5.752 1.00 93.88 105 PRO A CA 1
ATOM 816 C C . PRO A 1 105 ? -19.027 4.042 -6.411 1.00 93.88 105 PRO A C 1
ATOM 818 O O . PRO A 1 105 ? -18.531 4.065 -7.532 1.00 93.88 105 PRO A O 1
ATOM 821 N N . SER A 1 106 ? -19.299 5.160 -5.731 1.00 93.31 106 SER A N 1
ATOM 822 C CA . SER A 1 106 ? -19.076 6.517 -6.238 1.00 93.31 106 SER A CA 1
ATOM 823 C C . SER A 1 106 ? -17.958 7.280 -5.515 1.00 93.31 106 SER A C 1
ATOM 825 O O . SER A 1 106 ? -17.909 8.504 -5.622 1.00 93.31 106 SER A O 1
ATOM 827 N N . GLY A 1 107 ? -17.104 6.601 -4.741 1.00 95.19 107 GLY A N 1
ATOM 828 C CA . GLY A 1 107 ? -15.982 7.226 -4.032 1.00 95.19 107 GLY A CA 1
ATOM 829 C C . GLY A 1 107 ? -15.907 6.825 -2.563 1.00 95.19 107 GLY A C 1
ATOM 830 O O . GLY A 1 107 ? -16.073 5.659 -2.222 1.00 95.19 107 GLY A O 1
ATOM 831 N N . TRP A 1 108 ? -15.654 7.792 -1.681 1.00 97.50 108 TRP A N 1
ATOM 832 C CA . TRP A 1 108 ? -15.399 7.531 -0.264 1.00 97.50 108 TRP A CA 1
ATOM 833 C C . TRP A 1 108 ? -16.476 8.123 0.627 1.00 97.50 108 TRP A C 1
ATOM 835 O O . TRP A 1 108 ? -16.801 9.308 0.537 1.00 97.50 108 TRP A O 1
ATOM 845 N N . ARG A 1 109 ? -16.987 7.310 1.551 1.00 97.56 109 ARG A N 1
ATOM 846 C CA . ARG A 1 109 ? -17.878 7.774 2.615 1.00 97.56 109 ARG A CA 1
ATOM 847 C C . ARG A 1 109 ? -17.136 7.790 3.939 1.00 97.56 109 ARG A C 1
ATOM 849 O O . ARG A 1 109 ? -16.596 6.774 4.368 1.00 97.56 109 ARG A O 1
ATOM 856 N N . ARG A 1 110 ? -17.167 8.930 4.629 1.00 97.44 110 ARG A N 1
ATOM 857 C CA . ARG A 1 110 ? -16.663 9.024 6.001 1.00 97.44 110 ARG A CA 1
ATOM 858 C C . ARG A 1 110 ? -17.526 8.189 6.941 1.00 97.44 110 ARG A C 1
ATOM 860 O O . ARG A 1 110 ? -18.752 8.300 6.924 1.00 97.44 110 ARG A O 1
ATOM 867 N N . ILE A 1 111 ? -16.875 7.385 7.772 1.00 97.50 111 ILE A N 1
ATOM 868 C CA . ILE A 1 111 ? -17.515 6.550 8.788 1.00 97.50 111 ILE A CA 1
ATOM 869 C C . ILE A 1 111 ? -16.944 6.860 10.174 1.00 97.50 111 ILE A C 1
ATOM 871 O O . ILE A 1 111 ? -15.898 7.500 10.310 1.00 97.50 111 ILE A O 1
ATOM 875 N N . ALA A 1 112 ? -17.655 6.427 11.212 1.00 96.38 112 ALA A N 1
ATOM 876 C CA . ALA A 1 112 ? -17.082 6.347 12.549 1.00 96.38 112 ALA A CA 1
ATOM 877 C C . ALA A 1 112 ? -16.015 5.232 12.597 1.00 96.38 112 ALA A C 1
ATOM 879 O O . ALA A 1 112 ? -16.043 4.341 11.743 1.00 96.38 112 ALA A O 1
ATOM 880 N N . PRO A 1 113 ? -15.091 5.255 13.575 1.00 95.94 113 PRO A N 1
ATOM 881 C CA . PRO A 1 113 ? -14.189 4.134 13.812 1.00 95.94 113 PRO A CA 1
ATOM 882 C C . PRO A 1 113 ? -14.982 2.819 13.947 1.00 95.94 113 PRO A C 1
ATOM 884 O O . PRO A 1 113 ? -15.879 2.761 14.792 1.00 95.94 113 PRO A O 1
ATOM 887 N N . PRO A 1 114 ? -14.688 1.789 13.135 1.00 93.06 114 PRO A N 1
ATOM 888 C CA . PRO A 1 114 ? -15.368 0.499 13.198 1.00 93.06 114 PRO A CA 1
ATOM 889 C C . PRO A 1 114 ? -15.244 -0.155 14.576 1.00 93.06 114 PRO A C 1
ATOM 891 O O . PRO A 1 114 ? -14.168 -0.158 15.175 1.00 93.06 114 PRO A O 1
ATOM 894 N N . SER A 1 115 ? -16.321 -0.778 15.058 1.00 85.75 115 SER A N 1
ATOM 895 C CA . SER A 1 115 ? -16.315 -1.517 16.329 1.00 85.75 115 SER A CA 1
ATOM 896 C C . SER A 1 115 ? -15.520 -2.826 16.279 1.00 85.75 115 SER A C 1
ATOM 898 O O . SER A 1 115 ? -15.188 -3.388 17.323 1.00 85.75 115 SER A O 1
ATOM 900 N N . THR A 1 116 ? -15.255 -3.350 15.078 1.00 84.50 116 THR A N 1
ATOM 901 C CA . THR A 1 116 ? -14.735 -4.709 14.875 1.00 84.50 116 THR A CA 1
ATOM 902 C C . THR A 1 116 ? -13.624 -4.722 13.829 1.00 84.50 116 THR A C 1
ATOM 904 O O . THR A 1 116 ? -13.832 -5.035 12.659 1.00 84.50 116 THR A O 1
ATOM 907 N N . THR A 1 117 ? -12.411 -4.402 14.271 1.00 85.00 117 THR A N 1
ATOM 908 C CA . THR A 1 117 ? -11.187 -4.538 13.472 1.00 85.00 117 THR A CA 1
ATOM 909 C C . THR A 1 117 ? -10.330 -5.676 14.009 1.00 85.00 117 THR A C 1
ATOM 911 O O . THR A 1 117 ? -10.106 -5.767 15.217 1.00 85.00 117 THR A O 1
ATOM 914 N N . GLN A 1 118 ? -9.822 -6.524 13.122 1.00 82.44 118 GLN A N 1
ATOM 915 C CA . GLN A 1 118 ? -8.909 -7.617 13.446 1.00 82.44 118 GLN A CA 1
ATOM 916 C C . GLN A 1 118 ? -7.617 -7.530 12.627 1.00 82.44 118 GLN A C 1
ATOM 918 O O . GLN A 1 118 ? -7.560 -6.875 11.586 1.00 82.44 118 GLN A O 1
ATOM 923 N N . GLY A 1 119 ? -6.594 -8.248 13.093 1.00 65.38 119 GLY A N 1
ATOM 924 C CA . GLY A 1 119 ? -5.293 -8.353 12.437 1.00 65.38 119 GLY A CA 1
ATOM 925 C C . GLY A 1 119 ? -4.284 -7.298 12.893 1.00 65.38 119 GLY A C 1
ATOM 926 O O . GLY A 1 119 ? -4.640 -6.206 13.331 1.00 65.38 119 GLY A O 1
ATOM 927 N N . GLN A 1 120 ? -3.004 -7.651 12.782 1.00 61.22 120 GLN A N 1
ATOM 928 C CA . GLN A 1 120 ? -1.889 -6.707 12.778 1.00 61.22 120 GLN A CA 1
ATOM 929 C C . GLN A 1 120 ? -1.379 -6.620 11.345 1.00 61.22 120 GLN A C 1
ATOM 931 O O . GLN A 1 120 ? -1.146 -7.649 10.709 1.00 61.22 120 GLN A O 1
ATOM 936 N N . THR A 1 121 ? -1.200 -5.410 10.822 1.00 61.16 121 THR A N 1
ATOM 937 C CA . THR A 1 121 ? -0.596 -5.265 9.498 1.00 61.16 121 THR A CA 1
ATOM 938 C C . THR A 1 121 ? 0.881 -5.631 9.558 1.00 61.16 121 THR A C 1
ATOM 940 O O . THR A 1 121 ? 1.581 -5.275 10.509 1.00 61.16 121 THR A O 1
ATOM 943 N N . LEU A 1 122 ? 1.372 -6.315 8.522 1.00 56.75 122 LEU A N 1
ATOM 944 C CA . LEU A 1 122 ? 2.782 -6.704 8.407 1.00 56.75 122 LEU A CA 1
ATOM 945 C C . LEU A 1 122 ? 3.718 -5.504 8.557 1.00 56.75 122 LEU A C 1
ATOM 947 O O . LEU A 1 122 ? 4.717 -5.576 9.265 1.00 56.75 122 LEU A O 1
ATOM 951 N N . THR A 1 123 ? 3.353 -4.363 7.981 1.00 57.72 123 THR A N 1
ATOM 952 C CA . THR A 1 123 ? 4.132 -3.134 8.110 1.00 57.72 123 THR A CA 1
ATOM 953 C C . THR A 1 123 ? 4.116 -2.571 9.526 1.00 57.72 123 THR A C 1
ATOM 955 O O . THR A 1 123 ? 5.137 -2.049 9.956 1.00 57.72 123 THR A O 1
ATOM 958 N N . THR A 1 124 ? 3.019 -2.695 10.282 1.00 52.09 124 THR A N 1
ATOM 959 C CA . THR A 1 124 ? 3.004 -2.305 11.703 1.00 52.09 124 THR A CA 1
ATOM 960 C C . THR A 1 124 ? 3.926 -3.207 12.511 1.00 52.09 124 THR A C 1
ATOM 962 O O . THR A 1 124 ? 4.763 -2.683 13.227 1.00 52.09 124 THR A O 1
ATOM 965 N N . ALA A 1 125 ? 3.891 -4.528 12.316 1.00 54.38 125 ALA A N 1
ATOM 966 C CA . ALA A 1 125 ? 4.800 -5.444 13.010 1.00 54.38 125 ALA A CA 1
ATOM 967 C C . ALA A 1 125 ? 6.283 -5.189 12.664 1.00 54.38 125 ALA A C 1
ATOM 969 O O . ALA A 1 125 ? 7.140 -5.193 13.548 1.00 54.38 125 ALA A O 1
ATOM 970 N N . VAL A 1 126 ? 6.594 -4.915 11.391 1.00 54.03 126 VAL A N 1
ATOM 971 C CA . VAL A 1 126 ? 7.958 -4.593 10.940 1.00 54.03 126 VAL A CA 1
ATOM 972 C C . VAL A 1 126 ? 8.406 -3.230 11.475 1.00 54.03 126 VAL A C 1
ATOM 974 O O . VAL A 1 126 ? 9.474 -3.135 12.077 1.00 54.03 126 VAL A O 1
ATOM 977 N N . TYR A 1 127 ? 7.590 -2.179 11.345 1.00 51.38 127 TYR A N 1
ATOM 978 C CA . TYR A 1 127 ? 7.938 -0.854 11.863 1.00 51.38 127 TYR A CA 1
ATOM 979 C C . TYR A 1 127 ? 7.959 -0.800 13.390 1.00 51.38 127 TYR A C 1
ATOM 981 O O . TYR A 1 127 ? 8.817 -0.120 13.934 1.00 51.38 127 TYR A O 1
ATOM 989 N N . GLU A 1 128 ? 7.070 -1.492 14.104 1.00 49.59 128 GLU A N 1
ATOM 990 C CA . GLU A 1 128 ? 7.117 -1.611 15.568 1.00 49.59 128 GLU A CA 1
ATOM 991 C C . GLU A 1 128 ? 8.381 -2.340 16.012 1.00 49.59 128 GLU A C 1
ATOM 993 O O . GLU A 1 128 ? 9.024 -1.909 16.970 1.00 49.59 128 GLU A O 1
ATOM 998 N N . ARG A 1 129 ? 8.803 -3.376 15.279 1.00 51.66 129 ARG A N 1
ATOM 999 C CA . ARG A 1 129 ? 10.072 -4.068 15.528 1.00 51.66 129 ARG A CA 1
ATOM 1000 C C . ARG A 1 129 ? 11.292 -3.192 15.237 1.00 51.66 129 ARG A C 1
ATOM 1002 O O . ARG A 1 129 ? 12.284 -3.308 15.946 1.00 51.66 129 ARG A O 1
ATOM 1009 N N . MET A 1 130 ? 11.209 -2.296 14.254 1.00 48.81 130 MET A N 1
ATOM 1010 C CA . MET A 1 130 ? 12.261 -1.315 13.953 1.00 48.81 130 MET A CA 1
ATOM 1011 C C . MET A 1 130 ? 12.239 -0.090 14.884 1.00 48.81 130 MET A C 1
ATOM 1013 O O . MET A 1 130 ? 13.266 0.557 15.066 1.00 48.81 130 MET A O 1
ATOM 1017 N N . ARG A 1 131 ? 11.078 0.262 15.453 1.00 45.62 131 ARG A N 1
ATOM 1018 C CA . ARG A 1 131 ? 10.861 1.489 16.243 1.00 45.62 131 ARG A CA 1
ATOM 1019 C C . ARG A 1 131 ? 10.910 1.259 17.748 1.00 45.62 131 ARG A C 1
ATOM 1021 O O . ARG A 1 131 ? 11.152 2.215 18.479 1.00 45.62 131 ARG A O 1
ATOM 1028 N N . SER A 1 132 ? 10.679 0.037 18.217 1.00 41.41 132 SER A N 1
ATOM 1029 C CA . SER A 1 132 ? 10.881 -0.320 19.620 1.00 41.41 132 SER A CA 1
ATOM 1030 C C . SER A 1 132 ? 12.371 -0.219 19.951 1.00 41.41 132 SER A C 1
ATOM 1032 O O . SER A 1 132 ? 13.161 -0.987 19.396 1.00 41.41 132 SER A O 1
ATOM 1034 N N . PRO A 1 133 ? 12.793 0.670 20.874 1.00 44.62 133 PRO A N 1
ATOM 1035 C CA . PRO A 1 133 ? 14.053 0.457 21.566 1.00 44.62 133 PRO A CA 1
ATOM 1036 C C . PRO A 1 133 ? 13.974 -0.937 22.186 1.00 44.62 133 PRO A C 1
ATOM 1038 O O . PRO A 1 133 ? 12.922 -1.308 22.711 1.00 44.62 133 PRO A O 1
ATOM 1041 N N . ARG A 1 134 ? 15.045 -1.729 22.107 1.00 49.00 134 ARG A N 1
ATOM 1042 C CA . ARG A 1 134 ? 15.138 -2.983 22.861 1.00 49.00 134 ARG A CA 1
ATOM 1043 C C . ARG A 1 134 ? 14.975 -2.657 24.348 1.00 49.00 134 ARG A C 1
ATOM 1045 O O . ARG A 1 134 ? 15.940 -2.303 25.015 1.00 49.00 134 ARG A O 1
ATOM 1052 N N . THR A 1 135 ? 13.754 -2.747 24.854 1.00 45.66 135 THR A N 1
ATOM 1053 C CA . THR A 1 135 ? 13.483 -2.793 26.283 1.00 45.66 135 THR A CA 1
ATOM 1054 C C . THR A 1 135 ? 13.340 -4.260 26.634 1.00 45.66 135 THR A C 1
ATOM 1056 O O . THR A 1 135 ? 12.359 -4.913 26.277 1.00 45.66 135 THR A O 1
ATOM 1059 N N . ASP A 1 136 ? 14.382 -4.782 27.269 1.00 58.06 136 ASP A N 1
ATOM 1060 C CA . ASP A 1 136 ? 14.461 -6.142 27.773 1.00 58.06 136 ASP A CA 1
ATOM 1061 C C . ASP A 1 136 ? 13.267 -6.477 28.671 1.00 58.06 136 ASP A C 1
ATOM 1063 O O . ASP A 1 136 ? 13.103 -5.897 29.744 1.00 58.06 136 ASP A O 1
ATOM 1067 N N . ALA A 1 137 ? 12.469 -7.462 28.257 1.00 46.06 137 ALA A N 1
ATOM 1068 C CA . ALA A 1 137 ? 11.717 -8.323 29.165 1.00 46.06 137 ALA A CA 1
ATOM 1069 C C . ALA A 1 137 ? 11.275 -9.617 28.454 1.00 46.06 137 ALA A C 1
ATOM 1071 O O . ALA A 1 137 ? 10.239 -9.682 27.800 1.00 46.06 137 ALA A O 1
ATOM 1072 N N . GLY A 1 138 ? 12.062 -10.680 28.626 1.00 44.50 138 GLY A N 1
ATOM 1073 C CA . GLY A 1 138 ? 11.518 -12.033 28.799 1.00 44.50 138 GLY A CA 1
ATOM 1074 C C . GLY A 1 138 ? 11.135 -12.862 27.571 1.00 44.50 138 GLY A C 1
ATOM 1075 O O . GLY A 1 138 ? 10.638 -13.967 27.762 1.00 44.50 138 GLY A O 1
ATOM 1076 N N . THR A 1 139 ? 11.389 -12.420 26.338 1.00 39.88 139 THR A N 1
ATOM 1077 C CA . THR A 1 139 ? 11.381 -13.352 25.193 1.00 39.88 139 THR A CA 1
ATOM 1078 C C . THR A 1 139 ? 12.793 -13.890 25.037 1.00 39.88 139 THR A C 1
ATOM 1080 O O . THR A 1 139 ? 13.724 -13.092 24.963 1.00 39.88 139 THR A O 1
ATOM 1083 N N . THR A 1 140 ? 12.982 -15.211 25.028 1.00 44.00 140 THR A N 1
ATOM 1084 C CA . THR A 1 140 ? 14.284 -15.824 24.743 1.00 44.00 140 THR A CA 1
ATOM 1085 C C . THR A 1 140 ? 14.720 -15.334 23.370 1.00 44.00 140 THR A C 1
ATOM 1087 O O . THR A 1 140 ? 14.206 -15.770 22.342 1.00 44.00 140 THR A O 1
ATOM 1090 N N . GLN A 1 141 ? 15.582 -14.323 23.364 1.00 41.25 141 GLN A N 1
ATOM 1091 C CA . GLN A 1 141 ? 16.040 -13.670 22.159 1.00 41.25 141 GLN A CA 1
ATOM 1092 C C . GLN A 1 141 ? 16.934 -14.693 21.473 1.00 41.25 141 GLN A C 1
ATOM 1094 O O . GLN A 1 141 ? 18.065 -14.916 21.897 1.00 41.25 141 GLN A O 1
ATOM 1099 N N . GLN A 1 142 ? 16.400 -15.391 20.471 1.00 49.91 142 GLN A N 1
ATOM 1100 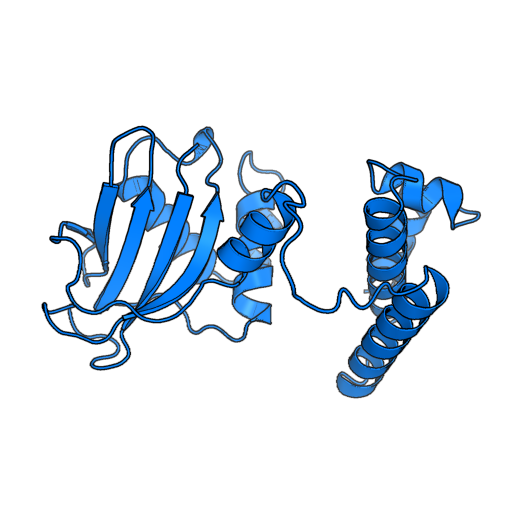C CA . GLN A 1 142 ? 17.245 -16.170 19.584 1.00 49.91 142 GLN A CA 1
ATOM 1101 C C . GLN A 1 142 ? 18.110 -15.156 18.838 1.00 49.91 142 GLN A C 1
ATOM 1103 O O . GLN A 1 142 ? 17.652 -14.439 17.949 1.00 49.91 142 GLN A O 1
ATOM 1108 N N . SER A 1 143 ? 19.340 -15.001 19.315 1.00 53.72 143 SER A N 1
ATOM 1109 C CA . SER A 1 143 ? 20.391 -14.305 18.599 1.00 53.72 143 SER A CA 1
ATOM 1110 C C . SER A 1 143 ? 20.868 -15.247 17.508 1.00 53.72 143 SER A C 1
ATOM 1112 O O . SER A 1 143 ? 21.425 -16.303 17.810 1.00 53.72 143 SER A O 1
ATOM 1114 N N . PHE A 1 144 ? 20.621 -14.869 16.265 1.00 66.62 144 PHE A N 1
ATOM 1115 C CA . PHE A 1 144 ? 21.190 -15.555 15.120 1.00 66.62 144 PHE A CA 1
ATOM 1116 C C . PHE A 1 144 ? 22.545 -14.931 14.809 1.00 66.62 144 PHE A C 1
ATOM 1118 O O . PHE A 1 144 ? 22.707 -13.709 14.894 1.00 66.62 144 PHE A O 1
ATOM 1125 N N . THR A 1 145 ? 23.532 -15.761 14.497 1.00 74.31 145 THR A N 1
ATOM 1126 C CA . THR A 1 145 ? 24.793 -15.270 13.946 1.00 74.31 145 THR A CA 1
ATOM 1127 C C . THR A 1 145 ? 24.549 -14.710 12.545 1.00 74.31 145 THR A C 1
ATOM 1129 O O . THR A 1 145 ? 23.556 -15.043 11.895 1.00 74.31 145 THR A O 1
ATOM 1132 N N . ARG A 1 146 ? 25.464 -13.865 12.061 1.00 62.50 146 ARG A N 1
ATOM 1133 C CA . ARG A 1 146 ? 25.450 -13.385 10.671 1.00 62.50 146 ARG A CA 1
ATOM 1134 C C . ARG A 1 146 ? 25.332 -14.549 9.688 1.00 62.50 146 ARG A C 1
ATOM 1136 O O . ARG A 1 146 ? 24.503 -14.504 8.788 1.00 62.50 146 ARG A O 1
ATOM 1143 N N . ASP A 1 147 ? 26.103 -15.604 9.926 1.00 68.50 147 ASP A N 1
ATOM 1144 C CA . ASP A 1 147 ? 26.118 -16.793 9.078 1.00 68.50 147 ASP A CA 1
ATOM 1145 C C . ASP A 1 147 ? 24.750 -17.480 9.043 1.00 68.50 147 ASP A C 1
ATOM 1147 O O . ASP A 1 147 ? 24.284 -17.836 7.971 1.00 68.50 147 ASP A O 1
ATOM 1151 N N . GLN A 1 148 ? 24.054 -17.572 10.183 1.00 62.81 148 GLN A N 1
ATOM 1152 C CA . GLN A 1 148 ? 22.710 -18.160 10.250 1.00 62.81 148 GLN A CA 1
ATOM 1153 C C . GLN A 1 148 ? 21.662 -17.334 9.496 1.00 62.81 148 GLN A C 1
ATOM 1155 O O . GLN A 1 148 ? 20.752 -17.899 8.896 1.00 62.81 148 GLN A O 1
ATOM 1160 N N . VAL A 1 149 ? 21.768 -16.002 9.531 1.00 67.94 149 VAL A N 1
ATOM 1161 C CA . VAL A 1 149 ? 20.867 -15.124 8.769 1.00 67.94 149 VAL A CA 1
ATOM 1162 C C . VAL A 1 149 ? 21.158 -15.231 7.274 1.00 67.94 149 VAL A C 1
ATOM 1164 O O . VAL A 1 149 ? 20.226 -15.370 6.488 1.00 67.94 149 VAL A O 1
ATOM 1167 N N . ASN A 1 150 ? 22.435 -15.224 6.889 1.00 66.19 150 ASN A N 1
ATOM 1168 C CA . ASN A 1 150 ? 22.858 -15.365 5.497 1.00 66.19 150 ASN A CA 1
ATOM 1169 C C . ASN A 1 150 ? 22.444 -16.717 4.912 1.00 66.19 150 ASN A C 1
ATOM 1171 O O . ASN A 1 150 ? 21.904 -16.769 3.814 1.00 66.19 150 ASN A O 1
ATOM 1175 N N . GLU A 1 151 ? 22.659 -17.801 5.654 1.00 69.69 151 GLU A N 1
ATOM 1176 C CA . GLU A 1 151 ? 22.277 -19.152 5.248 1.00 69.69 151 GLU A CA 1
ATOM 1177 C C . GLU A 1 151 ? 20.760 -19.268 5.070 1.00 69.69 151 GLU A C 1
ATOM 1179 O O . GLU A 1 151 ? 20.305 -19.739 4.032 1.00 69.69 151 GLU A O 1
ATOM 1184 N N . ALA A 1 152 ? 19.971 -18.750 6.019 1.00 63.62 152 ALA A N 1
ATOM 1185 C CA . ALA A 1 152 ? 18.513 -18.766 5.921 1.00 63.62 152 ALA A CA 1
ATOM 1186 C C . ALA A 1 152 ? 17.981 -17.929 4.745 1.00 63.62 152 ALA A C 1
ATOM 1188 O O . ALA A 1 152 ? 17.022 -18.330 4.087 1.00 63.62 152 ALA A O 1
ATOM 1189 N N . LEU A 1 153 ? 18.588 -16.770 4.477 1.00 71.25 153 LEU A N 1
ATOM 1190 C CA . LEU A 1 153 ? 18.204 -15.907 3.361 1.00 71.25 153 LEU A CA 1
ATOM 1191 C C . LEU A 1 153 ? 18.579 -16.516 2.006 1.00 71.25 153 LEU A C 1
ATOM 1193 O O . LEU A 1 153 ? 17.751 -16.508 1.100 1.00 71.25 153 LEU A O 1
ATOM 1197 N N . ASN A 1 154 ? 19.783 -17.080 1.879 1.00 73.00 154 ASN A N 1
ATOM 1198 C CA . ASN A 1 154 ? 20.205 -17.788 0.668 1.00 73.00 154 ASN A CA 1
ATOM 1199 C C . ASN A 1 154 ? 19.298 -18.989 0.394 1.00 73.00 154 ASN A C 1
ATOM 1201 O O . ASN A 1 154 ? 18.795 -19.128 -0.715 1.00 73.00 154 ASN A O 1
ATOM 1205 N N . GLN A 1 155 ? 19.004 -19.790 1.422 1.00 65.44 155 GLN A N 1
ATOM 1206 C CA . GLN A 1 155 ? 18.097 -20.925 1.289 1.00 65.44 155 GLN A CA 1
ATOM 1207 C C . GLN A 1 155 ? 16.697 -20.488 0.831 1.00 65.44 155 GLN A C 1
ATOM 1209 O O . GLN A 1 155 ? 16.125 -21.109 -0.058 1.00 65.44 155 GLN A O 1
ATOM 1214 N N . ALA A 1 156 ? 16.145 -19.410 1.398 1.00 58.28 156 ALA A N 1
ATOM 1215 C CA . ALA A 1 156 ? 14.843 -18.896 0.977 1.00 58.28 156 ALA A CA 1
ATOM 1216 C C . ALA A 1 156 ? 14.851 -18.402 -0.482 1.00 58.28 156 ALA A C 1
ATOM 1218 O O . ALA A 1 156 ? 13.884 -18.628 -1.208 1.00 58.28 156 ALA A O 1
ATOM 1219 N N . SER A 1 157 ? 15.931 -17.750 -0.923 1.00 68.31 157 SER A N 1
ATOM 1220 C CA . SER A 1 157 ? 16.100 -17.323 -2.317 1.00 68.31 157 SER A CA 1
ATOM 1221 C C . SER A 1 157 ? 16.179 -18.509 -3.276 1.00 68.31 157 SER A C 1
ATOM 1223 O O . SER A 1 157 ? 15.497 -18.497 -4.300 1.00 68.31 157 SER A O 1
ATOM 1225 N N . ASP A 1 158 ? 16.942 -19.547 -2.926 1.00 68.44 158 ASP A N 1
ATOM 1226 C CA . ASP A 1 158 ? 17.041 -20.780 -3.713 1.00 68.44 158 ASP A CA 1
ATOM 1227 C C . ASP A 1 158 ? 15.681 -21.495 -3.805 1.00 68.44 158 ASP A C 1
ATOM 1229 O O . ASP A 1 158 ? 15.249 -21.855 -4.898 1.00 68.44 158 ASP A O 1
ATOM 1233 N N . GLU A 1 159 ? 14.949 -21.615 -2.690 1.00 58.34 159 GLU A N 1
ATOM 1234 C CA . GLU A 1 159 ? 13.605 -22.213 -2.663 1.00 58.34 159 GLU A CA 1
ATOM 1235 C C . GLU A 1 159 ? 12.604 -21.445 -3.542 1.00 58.34 159 GLU A C 1
ATOM 1237 O O . GLU A 1 159 ? 11.759 -22.056 -4.200 1.00 58.34 159 GLU A O 1
ATOM 1242 N N . ILE A 1 160 ? 12.695 -20.111 -3.584 1.00 58.81 160 ILE A N 1
ATOM 1243 C CA . ILE A 1 160 ? 11.864 -19.280 -4.462 1.00 58.81 160 ILE A CA 1
ATOM 1244 C C . ILE A 1 160 ? 12.229 -19.524 -5.928 1.00 58.81 160 ILE A C 1
ATOM 1246 O O . ILE A 1 160 ? 11.324 -19.751 -6.729 1.00 58.81 160 ILE A O 1
ATOM 1250 N N . LEU A 1 161 ? 13.521 -19.501 -6.276 1.00 67.88 161 LEU A N 1
ATOM 1251 C CA . LEU A 1 161 ? 14.002 -19.726 -7.646 1.00 67.88 161 LEU A CA 1
ATOM 1252 C C . LEU A 1 161 ? 13.594 -21.102 -8.179 1.00 67.88 161 LEU A C 1
ATOM 1254 O O . LEU A 1 161 ? 13.123 -21.199 -9.316 1.00 67.88 161 LEU A O 1
ATOM 1258 N N . ASP A 1 162 ? 13.713 -22.133 -7.343 1.00 65.50 162 ASP A N 1
ATOM 1259 C CA . ASP A 1 162 ? 13.270 -23.492 -7.654 1.00 65.50 162 ASP A CA 1
ATOM 1260 C C . ASP A 1 162 ? 11.743 -23.562 -7.822 1.00 65.50 162 ASP A C 1
ATOM 1262 O O . ASP A 1 162 ? 11.243 -24.225 -8.732 1.00 65.50 162 ASP A O 1
ATOM 1266 N N . ALA A 1 163 ? 10.979 -22.858 -6.976 1.00 50.78 163 ALA A N 1
ATOM 1267 C CA . ALA A 1 163 ? 9.517 -22.868 -7.025 1.00 50.78 163 ALA A CA 1
ATOM 1268 C C . ALA A 1 163 ? 8.936 -22.188 -8.274 1.00 50.78 163 ALA A C 1
ATOM 1270 O O . ALA A 1 163 ? 7.835 -22.547 -8.700 1.00 50.78 163 ALA A O 1
ATOM 1271 N N . VAL A 1 164 ? 9.642 -21.212 -8.854 1.00 56.62 164 VAL A N 1
ATOM 1272 C CA . VAL A 1 164 ? 9.172 -20.471 -10.036 1.00 56.62 164 VAL A CA 1
ATOM 1273 C C . VAL A 1 164 ? 9.736 -20.986 -11.368 1.00 56.62 164 VAL A C 1
ATOM 1275 O O . VAL A 1 164 ? 9.432 -20.390 -12.398 1.00 56.62 164 VAL A O 1
ATOM 1278 N N . ASP A 1 165 ? 10.522 -22.075 -11.371 1.00 60.03 165 ASP A N 1
ATOM 1279 C CA . ASP A 1 165 ? 11.267 -22.577 -12.547 1.00 60.03 165 ASP A CA 1
ATOM 1280 C C . ASP A 1 165 ? 12.000 -21.438 -13.286 1.00 60.03 165 ASP A C 1
ATOM 1282 O O . ASP A 1 165 ? 11.950 -21.295 -14.512 1.00 60.03 165 ASP A O 1
ATOM 1286 N N . ALA A 1 166 ? 12.617 -20.534 -12.517 1.00 57.94 166 ALA A N 1
ATOM 1287 C CA . ALA A 1 166 ? 13.212 -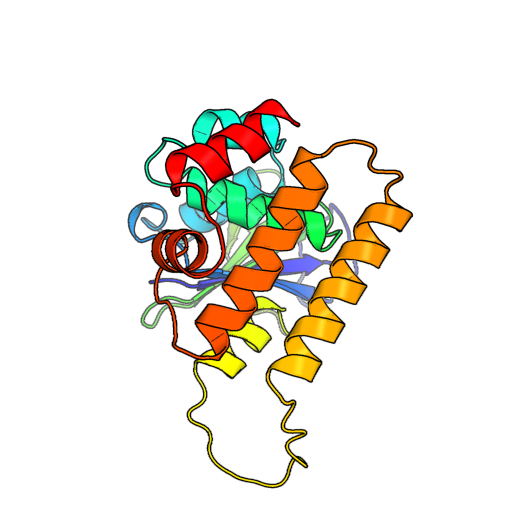19.332 -13.077 1.00 57.94 166 ALA A CA 1
ATOM 1288 C C . ALA A 1 166 ? 14.533 -19.655 -13.780 1.00 57.94 166 ALA A C 1
ATOM 1290 O O . ALA A 1 166 ? 15.592 -19.761 -13.164 1.00 57.94 166 ALA A O 1
ATOM 1291 N N . GLY A 1 167 ? 14.467 -19.751 -15.106 1.00 55.62 167 GLY A N 1
ATOM 1292 C CA . GLY A 1 167 ? 15.626 -19.871 -15.992 1.00 55.62 167 GLY A CA 1
ATOM 1293 C C . GLY A 1 167 ? 16.371 -18.558 -16.277 1.00 55.62 167 GLY A C 1
ATOM 1294 O O . GLY A 1 167 ? 17.180 -18.537 -17.201 1.00 55.62 167 GLY A O 1
ATOM 1295 N N . ALA A 1 168 ? 16.103 -17.473 -15.543 1.00 62.50 168 ALA A N 1
ATOM 1296 C CA . ALA A 1 168 ? 16.675 -16.151 -15.804 1.00 62.50 168 ALA A CA 1
ATOM 1297 C C . ALA A 1 168 ? 17.759 -15.794 -14.775 1.00 62.50 168 ALA A C 1
ATOM 1299 O O . ALA A 1 168 ? 17.488 -15.694 -13.576 1.00 62.50 168 ALA A O 1
ATOM 1300 N N . GLU A 1 169 ? 18.983 -15.585 -15.261 1.00 72.25 169 GLU A N 1
ATOM 1301 C CA . GLU A 1 169 ? 20.157 -15.154 -14.487 1.00 72.25 169 GLU A CA 1
ATOM 1302 C C . GLU A 1 169 ? 19.858 -13.858 -13.700 1.00 72.25 169 GLU A C 1
ATOM 1304 O O . GLU A 1 169 ? 20.174 -13.771 -12.516 1.00 72.25 169 GLU A O 1
ATOM 1309 N N . GLY A 1 170 ? 19.066 -12.943 -14.276 1.00 65.06 170 GLY A N 1
ATOM 1310 C CA . GLY A 1 170 ? 18.703 -11.667 -13.650 1.00 65.06 170 GLY A CA 1
ATOM 1311 C C . GLY A 1 170 ? 17.823 -11.784 -12.403 1.00 65.06 170 GLY A C 1
ATOM 1312 O O . GLY A 1 170 ? 18.028 -11.046 -11.440 1.00 65.06 170 GLY A O 1
ATOM 1313 N N . LEU A 1 171 ? 16.880 -12.738 -12.351 1.00 71.25 171 LEU A N 1
ATOM 1314 C CA . LEU A 1 171 ? 16.065 -12.942 -11.142 1.00 71.25 171 LEU A CA 1
ATOM 1315 C C . LEU A 1 171 ? 16.905 -13.521 -9.997 1.00 71.25 171 LEU A C 1
ATOM 1317 O O . LEU A 1 171 ? 16.726 -13.139 -8.838 1.00 71.25 171 LEU A O 1
ATOM 1321 N N . ARG A 1 172 ? 17.836 -14.425 -10.322 1.00 73.44 172 ARG A N 1
ATOM 1322 C CA . ARG A 1 172 ? 18.771 -14.992 -9.346 1.00 73.44 172 ARG A CA 1
ATOM 1323 C C . ARG A 1 172 ? 19.690 -13.910 -8.781 1.00 73.44 172 ARG A C 1
ATOM 1325 O O . ARG A 1 172 ? 19.846 -13.825 -7.564 1.00 73.44 172 ARG A O 1
ATOM 1332 N N . ASP A 1 173 ? 20.217 -13.044 -9.636 1.00 70.44 173 ASP A N 1
ATOM 1333 C CA . ASP A 1 173 ? 21.108 -11.960 -9.223 1.00 70.44 173 ASP A CA 1
ATOM 1334 C C . ASP A 1 173 ? 20.380 -10.884 -8.405 1.00 70.44 173 ASP A C 1
ATOM 1336 O O . ASP A 1 173 ? 20.900 -10.418 -7.388 1.00 70.44 173 ASP A O 1
ATOM 1340 N N . ALA A 1 174 ? 19.130 -10.561 -8.757 1.00 68.75 174 ALA A N 1
ATOM 1341 C CA . ALA A 1 174 ? 18.289 -9.663 -7.968 1.00 68.75 174 ALA A CA 1
ATOM 1342 C C . ALA A 1 174 ? 18.012 -10.211 -6.558 1.00 68.75 174 ALA A C 1
ATOM 1344 O O . ALA A 1 174 ? 18.113 -9.473 -5.574 1.00 68.75 174 ALA A O 1
ATOM 1345 N N . LEU A 1 175 ? 17.694 -11.505 -6.436 1.00 75.81 175 LEU A N 1
ATOM 1346 C CA . LEU A 1 175 ? 17.473 -12.140 -5.135 1.00 75.81 175 LEU A CA 1
ATOM 1347 C C . LEU A 1 175 ? 18.756 -12.167 -4.299 1.00 75.81 175 LEU A C 1
ATOM 1349 O O . LEU A 1 175 ? 18.719 -11.797 -3.125 1.00 75.81 175 LEU A O 1
ATOM 1353 N N . ASN A 1 176 ? 19.899 -12.495 -4.901 1.00 74.62 176 ASN A N 1
ATOM 1354 C CA . ASN A 1 176 ? 21.198 -12.443 -4.225 1.00 74.62 176 ASN A CA 1
ATOM 1355 C C . ASN A 1 176 ? 21.534 -11.031 -3.719 1.00 74.62 176 ASN A C 1
ATOM 1357 O O . ASN A 1 176 ? 21.997 -10.862 -2.587 1.00 74.62 176 ASN A O 1
ATOM 1361 N N . LEU A 1 177 ? 21.247 -9.996 -4.513 1.00 73.06 177 LEU A N 1
ATOM 1362 C CA . LEU A 1 177 ? 21.425 -8.607 -4.097 1.00 73.06 177 LEU A CA 1
ATOM 1363 C C . LEU A 1 177 ? 20.531 -8.246 -2.901 1.00 73.06 177 LEU A C 1
ATOM 1365 O O . LEU A 1 177 ? 21.002 -7.600 -1.965 1.00 73.06 177 LEU A O 1
ATOM 1369 N N . VAL A 1 178 ? 19.277 -8.707 -2.882 1.00 74.31 178 VAL A N 1
ATOM 1370 C CA . VAL A 1 178 ? 18.358 -8.509 -1.748 1.00 74.31 178 VAL A CA 1
ATOM 1371 C C . VAL A 1 178 ? 18.858 -9.209 -0.481 1.00 74.31 178 VAL A C 1
ATOM 1373 O O . VAL A 1 178 ? 18.802 -8.614 0.602 1.00 74.31 178 VAL A O 1
ATOM 1376 N N . VAL A 1 179 ? 19.382 -10.434 -0.595 1.00 74.31 179 VAL A N 1
ATOM 1377 C CA . VAL A 1 179 ? 19.969 -11.168 0.540 1.00 74.31 179 VAL A CA 1
ATOM 1378 C C . VAL A 1 179 ? 21.155 -10.401 1.122 1.00 74.31 179 VAL A C 1
ATOM 1380 O O . VAL A 1 179 ? 21.171 -10.103 2.320 1.00 74.31 179 VAL A O 1
ATOM 1383 N N . ASN A 1 180 ? 22.103 -10.007 0.269 1.00 69.00 180 ASN A N 1
ATOM 1384 C CA . ASN A 1 180 ? 23.305 -9.289 0.688 1.00 69.00 180 ASN A CA 1
ATOM 1385 C C . ASN A 1 180 ? 22.971 -7.919 1.291 1.00 69.00 180 ASN A C 1
ATOM 1387 O O . ASN A 1 180 ? 23.501 -7.561 2.343 1.00 69.00 180 ASN A O 1
ATOM 1391 N N . ALA A 1 181 ? 22.028 -7.184 0.696 1.00 62.12 181 ALA A N 1
ATOM 1392 C CA . ALA A 1 181 ? 21.595 -5.894 1.226 1.00 62.12 181 ALA A CA 1
ATOM 1393 C C . ALA A 1 181 ? 20.952 -6.030 2.605 1.00 62.12 181 ALA A C 1
ATOM 1395 O O . ALA A 1 181 ? 21.268 -5.275 3.525 1.00 62.12 181 ALA A O 1
ATOM 1396 N N . THR A 1 182 ? 20.097 -7.037 2.778 1.00 70.75 182 THR A N 1
ATOM 1397 C CA . THR A 1 182 ? 19.448 -7.315 4.062 1.00 70.75 182 THR A CA 1
ATOM 1398 C C . THR A 1 182 ? 20.481 -7.633 5.143 1.00 70.75 182 THR A C 1
ATOM 1400 O O . THR A 1 182 ? 20.402 -7.086 6.245 1.00 70.75 182 THR A O 1
ATOM 1403 N N . ALA A 1 183 ? 21.477 -8.465 4.831 1.00 70.62 183 ALA A N 1
ATOM 1404 C CA . ALA A 1 183 ? 22.549 -8.807 5.760 1.00 70.62 183 ALA A CA 1
ATOM 1405 C C . ALA A 1 183 ? 23.385 -7.582 6.169 1.00 70.62 183 ALA A C 1
ATOM 1407 O O . ALA A 1 183 ? 23.575 -7.339 7.364 1.00 70.62 183 ALA A O 1
ATOM 1408 N N . SER A 1 184 ? 23.832 -6.780 5.198 1.00 63.16 184 SER A N 1
ATOM 1409 C CA . SER A 1 184 ? 24.649 -5.586 5.446 1.00 63.16 184 SER A CA 1
ATOM 1410 C C . SER A 1 184 ? 23.902 -4.507 6.239 1.00 63.16 184 SER A C 1
ATOM 1412 O O . SER A 1 184 ? 24.485 -3.908 7.144 1.00 63.16 184 SER A O 1
ATOM 1414 N N . TYR A 1 185 ? 22.606 -4.298 5.982 1.00 61.19 185 TYR A N 1
ATOM 1415 C CA . TYR A 1 185 ? 21.793 -3.345 6.749 1.00 61.19 185 TYR A CA 1
ATOM 1416 C C . TYR A 1 185 ? 21.554 -3.804 8.188 1.00 61.19 185 TYR A C 1
ATOM 1418 O O . TYR A 1 185 ? 21.623 -2.999 9.116 1.00 61.19 185 TYR A O 1
ATOM 1426 N N . LEU A 1 186 ? 21.307 -5.101 8.405 1.00 69.25 186 LEU A N 1
ATOM 1427 C CA . LEU A 1 186 ? 21.138 -5.650 9.754 1.00 69.25 186 LEU A CA 1
ATOM 1428 C C . LEU A 1 186 ? 22.438 -5.607 10.568 1.00 69.25 186 LEU A C 1
ATOM 1430 O O . LEU A 1 186 ? 22.383 -5.451 11.789 1.00 69.25 186 LEU A O 1
ATOM 1434 N N . ALA A 1 187 ? 23.588 -5.734 9.903 1.00 65.69 187 ALA A N 1
ATOM 1435 C CA . ALA A 1 187 ? 24.905 -5.629 10.522 1.00 65.69 187 ALA A CA 1
ATOM 1436 C C . ALA A 1 187 ? 25.364 -4.173 10.749 1.00 65.69 187 ALA A C 1
ATOM 1438 O O . ALA A 1 187 ? 26.309 -3.953 11.506 1.00 65.69 187 ALA A O 1
ATOM 1439 N N . GLY A 1 188 ? 24.698 -3.186 10.135 1.00 67.38 188 GLY A N 1
ATOM 1440 C CA . GLY A 1 188 ? 25.121 -1.781 10.160 1.00 67.38 188 GLY A CA 1
ATOM 1441 C C . GLY A 1 188 ? 26.392 -1.513 9.347 1.00 67.38 188 GLY A C 1
ATOM 1442 O O . GLY A 1 188 ? 27.123 -0.574 9.646 1.00 67.38 188 GLY A O 1
ATOM 1443 N N . GLU A 1 189 ? 26.682 -2.361 8.359 1.00 65.00 189 GLU A N 1
ATOM 1444 C CA . GLU A 1 189 ? 27.880 -2.281 7.505 1.00 65.00 189 GLU A CA 1
ATOM 1445 C C . GLU A 1 189 ? 27.649 -1.458 6.236 1.00 65.00 189 GLU A C 1
ATOM 1447 O O . GLU A 1 189 ? 28.600 -1.005 5.600 1.00 65.00 189 GLU A O 1
ATOM 1452 N N . ALA A 1 190 ? 26.381 -1.250 5.891 1.00 64.69 190 ALA A N 1
ATOM 1453 C CA . ALA A 1 190 ? 25.951 -0.381 4.814 1.00 64.69 190 ALA A CA 1
ATOM 1454 C C . ALA A 1 190 ? 24.707 0.394 5.252 1.00 64.69 190 ALA A C 1
ATOM 1456 O O . ALA A 1 190 ? 23.867 -0.113 5.999 1.00 64.69 190 ALA A O 1
ATOM 1457 N N . GLU A 1 191 ? 24.576 1.614 4.754 1.00 61.91 191 GLU A N 1
ATOM 1458 C CA . GLU A 1 191 ? 23.367 2.432 4.836 1.00 61.91 191 GLU A CA 1
ATOM 1459 C C . GLU A 1 191 ? 22.661 2.505 3.474 1.00 61.91 191 GLU A C 1
ATOM 1461 O O . GLU A 1 191 ? 21.487 2.875 3.395 1.00 61.91 191 GLU A O 1
ATOM 1466 N N . THR A 1 192 ? 23.359 2.133 2.394 1.00 64.50 192 THR A N 1
ATOM 1467 C CA . THR A 1 192 ? 22.855 2.221 1.019 1.00 64.50 192 THR A CA 1
ATOM 1468 C C . THR A 1 192 ? 23.140 0.966 0.195 1.00 64.50 192 THR A C 1
ATOM 1470 O O . THR A 1 192 ? 24.113 0.254 0.426 1.00 64.50 192 THR A O 1
ATOM 1473 N N . LEU A 1 193 ? 22.320 0.722 -0.835 1.00 57.12 193 LEU A N 1
ATOM 1474 C CA . LEU A 1 193 ? 22.488 -0.428 -1.733 1.00 57.12 193 LEU A CA 1
ATOM 1475 C C . LEU A 1 193 ? 23.793 -0.336 -2.534 1.00 57.12 193 LEU A C 1
ATOM 1477 O O . LEU A 1 193 ? 24.391 -1.351 -2.870 1.00 57.12 193 LEU A O 1
ATOM 1481 N N . ARG A 1 194 ? 24.260 0.888 -2.799 1.00 71.88 194 ARG A N 1
ATOM 1482 C CA . ARG A 1 194 ? 25.544 1.150 -3.452 1.00 71.88 194 ARG A CA 1
ATOM 1483 C C . ARG A 1 194 ? 26.713 0.618 -2.635 1.00 71.88 194 ARG A C 1
ATOM 1485 O O . ARG A 1 194 ? 27.538 -0.105 -3.177 1.00 71.88 194 ARG A O 1
ATOM 1492 N N . GLU A 1 195 ? 26.729 0.896 -1.336 1.00 60.28 195 GLU A N 1
ATOM 1493 C CA . GLU A 1 195 ? 27.749 0.364 -0.426 1.00 60.28 195 GLU A CA 1
ATOM 1494 C C . GLU A 1 195 ? 27.684 -1.163 -0.343 1.00 60.28 195 GLU A C 1
ATOM 1496 O O . GLU A 1 195 ? 28.721 -1.816 -0.326 1.00 60.28 195 GLU A O 1
ATOM 1501 N N . VAL A 1 196 ? 26.481 -1.749 -0.352 1.00 69.81 196 VAL A N 1
ATOM 1502 C CA . VAL A 1 196 ? 26.316 -3.211 -0.400 1.00 69.81 196 VAL A CA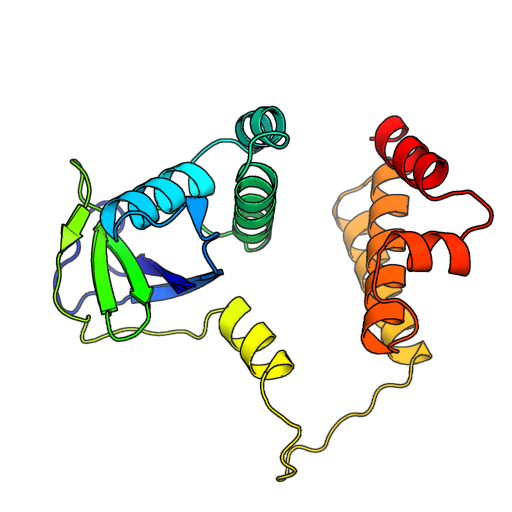 1
ATOM 1503 C C . VAL A 1 196 ? 26.958 -3.785 -1.660 1.00 69.81 196 VAL A C 1
ATOM 1505 O O . VAL A 1 196 ? 27.677 -4.780 -1.565 1.00 69.81 196 VAL A O 1
ATOM 1508 N N . VAL A 1 197 ? 26.717 -3.175 -2.826 1.00 66.94 197 VAL A N 1
ATOM 1509 C CA . VAL A 1 197 ? 27.298 -3.652 -4.085 1.00 66.94 197 VAL A CA 1
ATOM 1510 C C . VAL A 1 197 ? 28.819 -3.524 -4.059 1.00 66.94 197 VAL A C 1
ATOM 1512 O O . VAL A 1 197 ? 29.513 -4.514 -4.258 1.00 66.94 197 VAL A O 1
ATOM 1515 N N . GLU A 1 198 ? 29.338 -2.349 -3.708 1.00 78.25 198 GLU A N 1
ATOM 1516 C CA . GLU A 1 198 ? 30.782 -2.076 -3.671 1.00 78.25 198 GLU A CA 1
ATOM 1517 C C . GLU A 1 198 ? 31.545 -2.948 -2.654 1.00 78.25 198 GLU A C 1
ATOM 1519 O O . GLU A 1 198 ? 32.744 -3.174 -2.808 1.00 78.25 198 GLU A O 1
ATOM 1524 N N . GLN A 1 199 ? 30.872 -3.442 -1.610 1.00 73.69 199 GLN A N 1
ATOM 1525 C CA . GLN A 1 199 ? 31.472 -4.314 -0.596 1.00 73.69 199 GLN A CA 1
ATOM 1526 C C . GLN A 1 199 ? 31.424 -5.806 -0.950 1.00 73.69 199 GLN A C 1
ATOM 1528 O O . GLN A 1 199 ? 32.283 -6.558 -0.488 1.00 73.69 199 GLN A O 1
ATOM 1533 N N . ASN A 1 200 ? 30.416 -6.250 -1.708 1.00 74.81 200 ASN A N 1
ATOM 1534 C CA . ASN A 1 200 ? 30.144 -7.679 -1.917 1.00 74.81 200 ASN A CA 1
ATOM 1535 C C . ASN A 1 200 ? 30.381 -8.152 -3.356 1.00 74.81 200 ASN A C 1
ATOM 1537 O O . ASN A 1 200 ? 30.444 -9.359 -3.584 1.00 74.81 200 ASN A O 1
ATOM 1541 N N . TYR A 1 201 ? 30.529 -7.233 -4.309 1.00 77.31 201 TYR A N 1
ATOM 1542 C CA . TYR A 1 201 ? 30.697 -7.537 -5.726 1.00 77.31 201 TYR A CA 1
ATOM 1543 C C . TYR A 1 201 ? 31.984 -6.900 -6.259 1.00 77.31 201 TYR A C 1
ATOM 1545 O O . TYR A 1 201 ? 32.475 -5.901 -5.733 1.00 77.31 201 TYR A O 1
ATOM 1553 N N . SER A 1 202 ? 32.570 -7.519 -7.284 1.00 82.19 202 SER A N 1
ATOM 1554 C CA . SER A 1 202 ? 33.772 -7.006 -7.958 1.00 82.19 202 SER A CA 1
ATOM 1555 C C . SER A 1 202 ? 33.472 -5.859 -8.923 1.00 82.19 202 SER A C 1
ATOM 1557 O O . SER A 1 202 ? 34.359 -5.072 -9.257 1.00 82.19 202 SER A O 1
ATOM 1559 N N . GLU A 1 203 ? 32.235 -5.802 -9.393 1.00 86.44 203 GLU A N 1
ATOM 1560 C CA . GLU A 1 203 ? 31.683 -4.846 -10.333 1.00 86.44 203 GLU A CA 1
ATOM 1561 C C . GLU A 1 203 ? 31.145 -3.604 -9.611 1.00 86.44 203 GLU A C 1
ATOM 1563 O O . GLU A 1 203 ? 30.797 -3.641 -8.429 1.00 86.44 203 GLU A O 1
ATOM 1568 N N . ASP A 1 204 ? 31.053 -2.485 -10.331 1.00 86.62 204 ASP A N 1
ATOM 1569 C CA . ASP A 1 204 ? 30.417 -1.285 -9.793 1.00 86.62 204 ASP A CA 1
ATOM 1570 C C . ASP A 1 204 ? 28.883 -1.403 -9.758 1.00 86.62 204 ASP A C 1
ATOM 1572 O O . ASP A 1 204 ? 28.268 -2.239 -10.423 1.00 86.62 204 ASP A O 1
ATOM 1576 N N . TYR A 1 205 ? 28.262 -0.532 -8.959 1.00 77.06 205 TYR A N 1
ATOM 1577 C CA . TYR A 1 205 ? 26.814 -0.505 -8.745 1.00 77.06 205 TYR A CA 1
ATOM 1578 C C . TYR A 1 205 ? 25.996 -0.455 -10.038 1.00 77.06 205 TYR A C 1
ATOM 1580 O O . TYR A 1 205 ? 25.003 -1.171 -10.168 1.00 77.06 205 TYR A O 1
ATOM 1588 N N . ASP A 1 206 ? 26.412 0.379 -10.991 1.00 78.69 206 ASP A N 1
ATOM 1589 C CA . ASP A 1 206 ? 25.666 0.572 -12.232 1.00 78.69 206 ASP A CA 1
ATOM 1590 C C . ASP A 1 206 ? 25.791 -0.679 -13.129 1.00 78.69 206 ASP A C 1
ATOM 1592 O O . ASP A 1 206 ? 24.830 -1.075 -13.790 1.00 78.69 206 ASP A O 1
ATOM 1596 N N . THR A 1 207 ? 26.940 -1.361 -13.089 1.00 79.62 207 THR A N 1
ATOM 1597 C CA . THR A 1 207 ? 27.192 -2.619 -13.803 1.00 79.62 207 THR A CA 1
ATOM 1598 C C . THR A 1 207 ? 26.363 -3.774 -13.245 1.00 79.62 207 THR A C 1
ATOM 1600 O O . THR A 1 207 ? 25.738 -4.490 -14.027 1.00 79.62 207 THR A O 1
ATOM 1603 N N . VAL A 1 208 ? 26.299 -3.940 -11.918 1.00 70.06 208 VAL A N 1
ATOM 1604 C CA . VAL A 1 208 ? 25.491 -5.004 -11.287 1.00 70.06 208 VAL A CA 1
ATOM 1605 C C . VAL A 1 208 ? 24.004 -4.830 -11.604 1.00 70.06 208 VAL A C 1
ATOM 1607 O O . VAL A 1 208 ? 23.333 -5.794 -11.967 1.00 70.06 208 VAL A O 1
ATOM 1610 N N . LEU A 1 209 ? 23.481 -3.601 -11.532 1.00 74.38 209 LEU A N 1
ATOM 1611 C CA . LEU A 1 209 ? 22.082 -3.350 -11.886 1.00 74.38 209 LEU A CA 1
ATOM 1612 C C . LEU A 1 209 ? 21.812 -3.572 -13.375 1.00 74.38 209 LEU A C 1
ATOM 1614 O O . LEU A 1 209 ? 20.815 -4.201 -13.720 1.00 74.38 209 LEU A O 1
ATOM 1618 N N . SER A 1 210 ? 22.717 -3.135 -14.253 1.00 72.38 210 SER A N 1
ATOM 1619 C CA . SER A 1 210 ? 22.563 -3.352 -15.693 1.00 72.38 210 SER A CA 1
ATOM 1620 C C . SER A 1 210 ? 22.567 -4.841 -16.064 1.00 72.38 210 SER A C 1
ATOM 1622 O O . SER A 1 210 ? 21.833 -5.243 -16.968 1.00 72.38 210 SER A O 1
ATOM 1624 N N . GLN A 1 211 ? 23.344 -5.675 -15.365 1.00 76.00 211 GLN A N 1
ATOM 1625 C CA . GLN A 1 211 ? 23.342 -7.130 -15.554 1.00 76.00 211 GLN A CA 1
ATOM 1626 C C . GLN A 1 211 ? 22.003 -7.754 -15.149 1.00 76.00 211 GLN A C 1
ATOM 1628 O O . GLN A 1 211 ? 21.446 -8.534 -15.921 1.00 76.00 211 GLN A O 1
ATOM 1633 N N . ILE A 1 212 ? 21.452 -7.345 -14.001 1.00 71.38 212 ILE A N 1
ATOM 1634 C CA . ILE A 1 212 ? 20.124 -7.772 -13.541 1.00 71.38 212 ILE A CA 1
ATOM 1635 C C . ILE A 1 212 ? 19.050 -7.381 -14.564 1.00 71.38 212 ILE A C 1
ATOM 1637 O O . ILE A 1 212 ? 18.233 -8.214 -14.942 1.00 71.38 212 ILE A O 1
ATOM 1641 N N . GLU A 1 213 ? 19.074 -6.140 -15.053 1.00 68.19 213 GLU A N 1
ATOM 1642 C CA . GLU A 1 213 ? 18.099 -5.624 -16.024 1.00 68.19 213 GLU A CA 1
ATOM 1643 C C . GLU A 1 213 ? 18.194 -6.300 -17.397 1.00 68.19 213 GLU A C 1
ATOM 1645 O O . GLU A 1 213 ? 17.178 -6.517 -18.047 1.00 68.19 213 GLU A O 1
ATOM 1650 N N . THR A 1 214 ? 19.403 -6.639 -17.854 1.00 68.81 214 THR A N 1
ATOM 1651 C CA . THR A 1 214 ? 19.616 -7.248 -19.181 1.00 68.81 214 THR A CA 1
ATOM 1652 C C . THR A 1 214 ? 19.270 -8.740 -19.200 1.00 68.81 214 THR A C 1
ATOM 1654 O O . THR A 1 214 ? 19.046 -9.310 -20.269 1.00 68.81 214 THR A O 1
ATOM 1657 N N . ALA A 1 215 ? 19.264 -9.381 -18.031 1.00 59.06 215 ALA A N 1
ATOM 1658 C CA . ALA A 1 215 ? 19.008 -10.806 -17.872 1.00 59.06 215 ALA A CA 1
ATOM 1659 C C . ALA A 1 215 ? 17.559 -11.142 -17.458 1.00 59.06 215 ALA A C 1
ATOM 1661 O O . ALA A 1 215 ? 17.261 -12.323 -17.249 1.00 59.06 215 ALA A O 1
ATOM 1662 N N . LEU A 1 216 ? 16.686 -10.131 -17.343 1.00 55.25 216 LEU A N 1
ATOM 1663 C CA . LEU A 1 216 ? 15.226 -10.239 -17.190 1.00 55.25 216 LEU A CA 1
ATOM 1664 C C . LEU A 1 216 ? 14.525 -10.187 -18.557 1.00 55.25 216 LEU A C 1
ATOM 1666 O O . LEU A 1 216 ? 13.544 -10.947 -18.725 1.00 55.25 216 LEU A O 1
#

Sequence (216 aa):
MPTLTIYHNCDARFMPYQDGHQLVAVMSHRLAASVSRDAQGAADWAFHTFNIDLDQLEASRDTRDGETAFLAACVYRLLGLRSLSVGDVIHIQGEGENHWLACEPSGWRRIAPPSTTQGQTLTTAVYERMRSPRTDAGTTQQSFTRDQVNEALNQASDEILDAVDAGAEGLRDALNLVVNATASYLAGEAETLREVVEQNYSEDYDTVLSQIETAL

Foldseek 3Di:
DKKKWKWDFPPDFQEAADAPTATETAAIDDDDPVQDPDPQSVVVLQLCLQADDLVVLVVVCPPPCSVVSSVRNVVCVVSVHDHDHARMWMWMGDDVDIWIWGQHPVGTDTDDPHPHYDYDYPVNVVVCVVVDDPDDDDDPPPDDDLVRLLVVQLVVLVVVCVVVVDPFPLSSLVSVLVSQVVSCVVVVNDPDSQSSCVVPHPDGPVVSVVSSVVRD

Radius of gyration: 20.05 Å; chains: 1; bounding box: 56×41×48 Å

Secondary structure (DSSP, 8-state):
-PEEEEEEESS-TTS---TT--EEEEEEEEPPTTT-SSHHHHHHHHHHHHHS-HHHHHTTTTSTTHHHHHHHHHHHHHTTPPPP-TT-EEEEE-SS-EEEEEEETTEEEEEPPPS-EE---HHHHHHHHHHS-----SS------HHHHHHHHHHHHHHHHHHTT---HHHHHHHHHHHHHHHHHHHTS-SSHHHHHHHH-SS-HHHHHHHHHHT-